Protein AF-A0A7M5X6S7-F1 (afdb_monomer_lite)

Radius of gyration: 19.37 Å; chains: 1; bounding box: 53×30×52 Å

Organism: NCBI:txid252671

InterPro domains:
  IPR002088 Protein prenyltransferase, alpha subunit [PF01239] (4-32)
  IPR002088 Protein prenyltransferase, alpha subunit [PF01239] (35-63)
  IPR002088 Protein prenyltransferase, alpha subunit [PF01239] (77-104)
  IPR002088 Protein prenyltransferase, alpha subunit [PS51147] (1-34)
  IPR002088 Protein prenyltransferase, alpha subunit [PS51147] (35-68)
  IPR002088 Protein prenyltransferase, alpha subunit [PS51147] (73-107)

Foldseek 3Di:
DVVLVVVLLVVCVVPVQPPVSLVSNLVCCVVVVVLPCQLVSLVVVCVVPVLSLSSLVSNQVSCCSPVHLDPVNVVVLLVVLVVSCVVPVQRVSSLVSNQVSQVVPDHLLVCVVVLVVLVVCVVVPPQHLSSLVVLLRNLVVCCVPVHDDPVSLVSSLVSLVCCCPPRPVVCNVVSVVSNVVSCVVRPDDDDD

Sequence (192 aa):
PSFELDFTREMLHIDAKNYHCWQHRQLVLNHFKLWEGEVELTTILLEKDLRNNSAWNQRYYAIVNTTGFVRETMECEVGYAIQMIKKAPNNESAWNYLKGILSAADGLHQYPALKDDFEKMLCDGMDSPYLLSFLVDYYEEDLENNGVNEISFKRAKELCAQLSSDVDVIRKEYWDYMSRSLNSRFPVTWSS

Structure (mmCIF, N/CA/C/O backbone):
data_AF-A0A7M5X6S7-F1
#
_entry.id   AF-A0A7M5X6S7-F1
#
loop_
_atom_site.group_PDB
_atom_site.id
_atom_site.type_symbol
_atom_site.label_atom_id
_atom_site.label_alt_id
_atom_site.label_comp_id
_atom_site.label_asym_id
_atom_site.label_entity_id
_atom_site.label_seq_id
_atom_site.pdbx_PDB_ins_code
_atom_site.Cartn_x
_atom_site.Cartn_y
_atom_site.Cartn_z
_atom_site.occupancy
_atom_site.B_iso_or_equiv
_atom_site.auth_seq_id
_atom_site.auth_comp_id
_atom_site.auth_asym_id
_atom_site.auth_atom_id
_atom_site.pdbx_PDB_model_num
ATOM 1 N N . PRO A 1 1 ? -19.677 5.906 26.182 1.00 67.88 1 PRO A N 1
ATOM 2 C CA . PRO A 1 1 ? -18.799 5.988 24.995 1.00 67.88 1 PRO A CA 1
ATOM 3 C C . PRO A 1 1 ? -18.393 4.624 24.411 1.00 67.88 1 PRO A C 1
ATOM 5 O O . PRO A 1 1 ? -18.379 4.512 23.197 1.00 67.88 1 PRO A O 1
ATOM 8 N N . SER A 1 2 ? -18.111 3.585 25.211 1.00 78.06 2 SER A N 1
ATOM 9 C CA . SER A 1 2 ? -17.757 2.247 24.689 1.00 78.06 2 SER A CA 1
ATOM 10 C C . SER A 1 2 ? -18.873 1.577 23.872 1.00 78.06 2 SER A C 1
ATOM 12 O O . SER A 1 2 ? -18.582 0.951 22.862 1.00 78.06 2 SER A O 1
ATOM 14 N N . PHE A 1 3 ? -20.143 1.794 24.233 1.00 91.25 3 PHE A N 1
ATOM 15 C CA . PHE A 1 3 ? -21.300 1.280 23.483 1.00 91.25 3 PHE A CA 1
ATOM 16 C C . PHE A 1 3 ? -21.360 1.772 22.022 1.00 91.25 3 PHE A C 1
ATOM 18 O O . PHE A 1 3 ? -21.916 1.088 21.170 1.00 91.25 3 PHE A O 1
ATOM 25 N N . GLU A 1 4 ? -20.765 2.930 21.708 1.00 92.81 4 GLU A N 1
ATOM 26 C CA . GLU A 1 4 ? -20.663 3.443 20.332 1.00 92.81 4 GLU A CA 1
ATOM 27 C C . GLU A 1 4 ? -19.767 2.544 19.464 1.00 92.81 4 GLU A C 1
ATOM 29 O O . GLU A 1 4 ? -19.997 2.385 18.263 1.00 92.81 4 GLU A O 1
ATOM 34 N N . LEU A 1 5 ? -18.744 1.921 20.063 1.00 93.06 5 LEU A N 1
ATOM 35 C CA . LEU A 1 5 ? -17.870 0.986 19.357 1.00 93.06 5 LEU A CA 1
ATOM 36 C C . LEU A 1 5 ? -18.571 -0.344 19.081 1.00 93.06 5 LEU A C 1
ATOM 38 O O . LEU A 1 5 ? -18.314 -0.940 18.036 1.00 93.06 5 LEU A O 1
ATOM 42 N N . ASP A 1 6 ? -19.455 -0.786 19.973 1.00 94.00 6 ASP A N 1
ATOM 43 C CA . ASP A 1 6 ? -20.284 -1.973 19.751 1.00 94.00 6 ASP A CA 1
ATOM 44 C C . ASP A 1 6 ? -21.346 -1.695 18.682 1.00 94.00 6 ASP A C 1
ATOM 46 O O . ASP A 1 6 ? -21.448 -2.444 17.712 1.00 94.00 6 ASP A O 1
ATOM 50 N N . PHE A 1 7 ? -22.038 -0.556 18.776 1.00 94.00 7 PHE A N 1
ATOM 51 C CA . PHE A 1 7 ? -23.004 -0.113 17.769 1.00 94.00 7 PHE A CA 1
ATOM 52 C C . PHE A 1 7 ? -22.376 -0.021 16.372 1.00 94.00 7 PHE A C 1
ATOM 54 O O . PHE A 1 7 ? -22.880 -0.602 15.413 1.00 94.00 7 PHE A O 1
ATOM 61 N N . THR A 1 8 ? -21.235 0.663 16.240 1.00 95.00 8 THR A N 1
ATOM 62 C CA . THR A 1 8 ? -20.549 0.758 14.941 1.00 95.00 8 THR A CA 1
ATOM 63 C C . THR A 1 8 ? -20.032 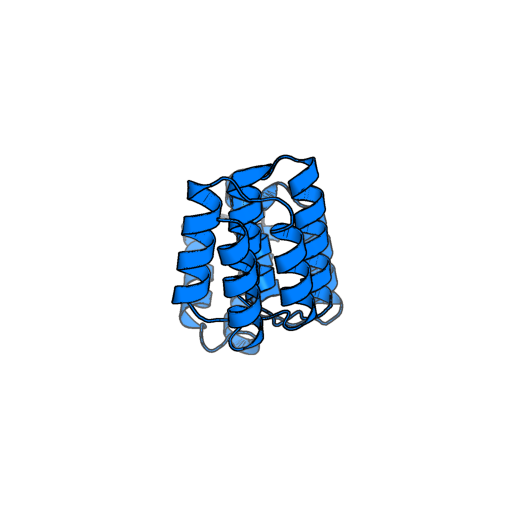-0.598 14.463 1.00 95.00 8 THR A C 1
ATOM 65 O O . THR A 1 8 ? -20.054 -0.852 13.263 1.00 95.00 8 THR A O 1
ATOM 68 N N . ARG A 1 9 ? -19.630 -1.512 15.359 1.00 93.06 9 ARG A N 1
ATOM 69 C CA . ARG A 1 9 ? -19.262 -2.888 14.980 1.00 93.06 9 ARG A CA 1
ATOM 70 C C . ARG A 1 9 ? -20.451 -3.641 14.378 1.00 93.06 9 ARG A C 1
ATOM 72 O O . ARG A 1 9 ? -20.289 -4.298 13.353 1.00 93.06 9 ARG A O 1
ATOM 79 N N . GLU A 1 10 ? -21.636 -3.526 14.973 1.00 93.44 10 GLU A N 1
ATOM 80 C CA . GLU A 1 10 ? -22.867 -4.125 14.438 1.00 93.44 10 GLU A CA 1
ATOM 81 C C . GLU A 1 10 ? -23.249 -3.524 13.081 1.00 93.44 10 GLU A C 1
ATOM 83 O O . GLU A 1 10 ? -23.570 -4.257 12.146 1.00 93.44 10 GLU A O 1
ATOM 88 N N . MET A 1 11 ? -23.145 -2.202 12.928 1.00 94.00 11 MET A N 1
ATOM 89 C CA . MET A 1 11 ? -23.427 -1.539 11.650 1.00 94.00 11 MET A CA 1
ATOM 90 C C . MET A 1 11 ? -22.445 -1.967 10.552 1.00 94.00 11 MET A C 1
ATOM 92 O O . MET A 1 11 ? -22.866 -2.257 9.433 1.00 94.00 11 MET A O 1
ATOM 96 N N . LEU A 1 12 ? -21.155 -2.101 10.874 1.00 93.50 12 LEU A N 1
ATOM 97 C CA . LEU A 1 12 ? -20.139 -2.609 9.946 1.00 93.50 12 LEU A CA 1
ATOM 98 C C . LEU A 1 12 ? -20.318 -4.096 9.615 1.00 93.50 12 LEU A C 1
ATOM 100 O O . LEU A 1 12 ? -19.854 -4.556 8.572 1.00 93.50 12 LEU A O 1
ATOM 104 N N . HIS A 1 13 ? -21.002 -4.864 10.465 1.00 90.62 13 HIS A N 1
ATOM 105 C CA . HIS A 1 13 ? -21.375 -6.232 10.124 1.00 90.62 13 HIS A CA 1
ATOM 106 C C . HIS A 1 13 ? -22.425 -6.274 8.999 1.00 90.62 13 HIS A C 1
ATOM 108 O O . HIS A 1 13 ? -22.394 -7.194 8.177 1.00 90.62 13 HIS A O 1
ATOM 114 N N . ILE A 1 14 ? -23.326 -5.284 8.960 1.00 91.44 14 ILE A N 1
ATOM 115 C CA . ILE A 1 14 ? -24.371 -5.133 7.936 1.00 91.44 14 ILE A CA 1
ATOM 116 C C . ILE A 1 14 ? -23.782 -4.533 6.652 1.00 91.44 14 ILE A C 1
ATOM 118 O O . ILE A 1 14 ? -23.966 -5.094 5.574 1.00 91.44 14 ILE A O 1
ATOM 122 N N . ASP A 1 15 ? -23.053 -3.422 6.769 1.00 92.94 15 ASP A N 1
ATOM 123 C CA . ASP A 1 15 ? -22.369 -2.746 5.664 1.00 92.94 15 ASP A CA 1
ATOM 124 C C . ASP A 1 15 ? -20.943 -2.362 6.076 1.00 92.94 15 ASP A C 1
ATOM 126 O O . ASP A 1 15 ? -20.680 -1.310 6.665 1.00 92.94 15 ASP A O 1
ATOM 130 N N . ALA A 1 16 ? -19.996 -3.226 5.716 1.00 92.25 16 ALA A N 1
ATOM 131 C CA . ALA A 1 16 ? -18.592 -3.094 6.093 1.00 92.25 16 ALA A CA 1
ATOM 132 C C . ALA A 1 16 ? -17.871 -1.905 5.430 1.00 92.25 16 ALA A C 1
ATOM 134 O O . ALA A 1 16 ? -16.722 -1.617 5.784 1.00 92.25 16 ALA A O 1
ATOM 135 N N . LYS A 1 17 ? -18.510 -1.227 4.466 1.00 91.94 17 LYS A N 1
ATOM 136 C CA . LYS A 1 17 ? -17.948 -0.090 3.718 1.00 91.94 17 LYS A CA 1
ATOM 137 C C . LYS A 1 17 ? -18.712 1.209 3.981 1.00 91.94 17 LYS A C 1
ATOM 139 O O . LYS A 1 17 ? -18.428 2.217 3.335 1.00 91.94 17 LYS A O 1
ATOM 144 N N . ASN A 1 18 ? -19.626 1.218 4.953 1.00 95.19 18 ASN A N 1
ATOM 145 C CA . ASN A 1 18 ? -20.411 2.396 5.293 1.00 95.19 18 ASN A CA 1
ATOM 146 C C . ASN A 1 18 ? -19.513 3.563 5.735 1.00 95.19 18 ASN A C 1
ATOM 148 O O . ASN A 1 18 ? -18.926 3.550 6.821 1.00 95.19 18 ASN A O 1
ATOM 152 N N . TYR A 1 19 ? -19.427 4.592 4.892 1.00 94.69 19 TYR A N 1
ATOM 153 C CA . TYR A 1 19 ? -18.527 5.724 5.107 1.00 94.69 19 TYR A CA 1
ATOM 154 C C . TYR A 1 19 ? -18.849 6.499 6.392 1.00 94.69 19 TYR A C 1
ATOM 156 O O . TYR A 1 19 ? -17.948 6.821 7.165 1.00 94.69 19 TYR A O 1
ATOM 164 N N . HIS A 1 20 ? -20.134 6.752 6.659 1.00 95.75 20 HIS A N 1
ATOM 165 C CA . HIS A 1 20 ? -20.569 7.481 7.852 1.00 95.75 20 HIS A CA 1
ATOM 166 C C . HIS A 1 20 ? -20.282 6.700 9.136 1.00 95.75 20 HIS A C 1
ATOM 168 O O . HIS A 1 20 ? -19.870 7.289 10.133 1.00 95.75 20 HIS A O 1
ATOM 174 N N . CYS A 1 21 ? -20.439 5.376 9.105 1.00 96.62 21 CYS A N 1
ATOM 175 C CA . CYS A 1 21 ? -20.116 4.515 10.236 1.00 96.62 21 CYS A CA 1
ATOM 176 C C . CYS A 1 21 ? -18.618 4.549 10.558 1.00 96.62 21 CYS A C 1
ATOM 178 O O . CYS A 1 21 ? -18.247 4.721 11.719 1.00 96.62 21 CYS A O 1
ATOM 180 N N . TRP A 1 22 ? -17.752 4.446 9.543 1.00 97.69 22 TRP A N 1
ATOM 181 C CA . TRP A 1 22 ? -16.303 4.561 9.730 1.00 97.69 22 TRP A CA 1
ATOM 182 C C . TRP A 1 22 ? -15.891 5.939 10.250 1.00 97.69 22 TRP A C 1
ATOM 184 O O . TRP A 1 22 ? -15.106 6.026 11.192 1.00 97.69 22 TRP A O 1
ATOM 194 N N . GLN A 1 23 ? -16.462 7.010 9.697 1.00 97.38 23 GLN A N 1
ATOM 195 C CA . GLN A 1 23 ? -16.198 8.376 10.149 1.00 97.38 23 GLN A CA 1
ATOM 196 C C . GLN A 1 23 ? -16.608 8.583 11.614 1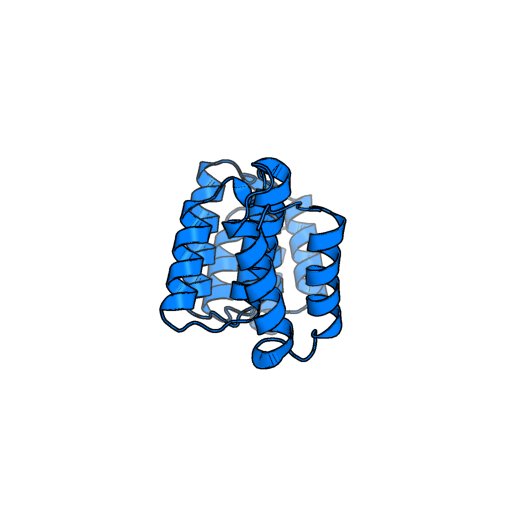.00 97.38 23 GLN A C 1
ATOM 198 O O . GLN A 1 23 ? -15.829 9.118 12.405 1.00 97.38 23 GLN A O 1
ATOM 203 N N . HIS A 1 24 ? -17.805 8.127 11.995 1.00 97.00 24 HIS A N 1
ATOM 204 C CA . HIS A 1 24 ? -18.282 8.194 13.379 1.00 97.00 24 HIS A CA 1
ATOM 205 C C . HIS A 1 24 ? -17.392 7.378 14.315 1.00 97.00 24 HIS A C 1
ATOM 207 O O . HIS A 1 24 ? -16.977 7.871 15.363 1.00 97.00 24 HIS A O 1
ATOM 213 N N . ARG A 1 25 ? -17.016 6.159 13.906 1.00 97.75 25 ARG A N 1
ATOM 214 C CA . ARG A 1 25 ? -16.104 5.308 14.677 1.00 97.75 25 ARG A CA 1
ATOM 215 C C . ARG A 1 25 ? -14.768 6.011 14.924 1.00 97.75 25 ARG A C 1
ATOM 217 O O . ARG A 1 25 ? -14.339 6.087 16.071 1.00 97.75 25 ARG A O 1
ATOM 224 N N . GLN A 1 26 ? -14.145 6.587 13.894 1.00 97.56 26 GLN A N 1
ATOM 225 C CA . GLN A 1 26 ? -12.901 7.352 14.044 1.00 97.56 26 GLN A CA 1
ATOM 226 C C . GLN A 1 26 ? -13.063 8.561 14.972 1.00 97.56 26 GLN A C 1
ATOM 228 O O . GLN A 1 26 ? -12.180 8.817 15.791 1.00 97.56 26 GLN A O 1
ATOM 233 N N . LEU A 1 27 ? -14.183 9.285 14.901 1.00 96.88 27 LEU A N 1
ATOM 234 C CA . LEU A 1 27 ? -14.462 10.404 15.806 1.00 96.88 27 LEU A CA 1
ATOM 235 C C . LEU A 1 27 ? -14.493 9.937 17.267 1.00 96.88 27 LEU A C 1
ATOM 237 O O . LEU A 1 27 ? -13.803 10.514 18.109 1.00 96.88 27 LEU A O 1
ATOM 241 N N . VAL A 1 28 ? -15.245 8.874 17.560 1.00 97.06 28 VAL A N 1
ATOM 242 C CA . VAL A 1 28 ? -15.364 8.302 18.911 1.00 97.06 28 VAL A CA 1
ATOM 243 C C . VAL A 1 28 ? -14.005 7.821 19.424 1.00 97.06 28 VAL A C 1
ATOM 245 O O . VAL A 1 28 ? -13.618 8.175 20.541 1.00 97.06 28 VAL A O 1
ATOM 248 N N . LEU A 1 29 ? -13.259 7.069 18.608 1.00 97.31 29 LEU A N 1
ATOM 249 C CA . LEU A 1 29 ? -11.925 6.567 18.953 1.00 97.31 29 LEU A CA 1
ATOM 250 C C . LEU A 1 29 ? -10.977 7.708 19.330 1.00 97.31 29 LEU A C 1
ATOM 252 O O . LEU A 1 29 ? -10.344 7.665 20.383 1.00 97.31 29 LEU A O 1
ATOM 256 N N . ASN A 1 30 ? -10.929 8.772 18.526 1.00 96.25 30 ASN A N 1
ATOM 257 C CA . ASN A 1 30 ? -10.049 9.907 18.792 1.00 96.25 30 ASN A CA 1
ATOM 258 C C . ASN A 1 30 ? -10.456 10.735 19.997 1.00 96.25 30 ASN A C 1
ATOM 260 O O . ASN A 1 30 ? -9.578 11.192 20.734 1.00 96.25 30 ASN A O 1
ATOM 264 N N . HIS A 1 31 ? -11.755 10.980 20.156 1.00 96.25 31 HIS A N 1
ATOM 265 C CA . HIS A 1 31 ? -12.265 11.841 21.213 1.00 96.25 31 HIS A CA 1
ATOM 266 C C . HIS A 1 31 ? -12.094 11.183 22.585 1.00 96.25 31 HIS A C 1
ATOM 268 O O . HIS A 1 31 ? -11.660 11.836 23.530 1.00 96.25 31 HIS A O 1
ATOM 274 N N . PHE A 1 32 ? -12.374 9.880 22.679 1.00 96.19 32 PHE A N 1
ATOM 275 C CA . PHE A 1 32 ? -12.343 9.137 23.941 1.00 96.19 32 PHE A CA 1
ATOM 276 C C . PHE A 1 32 ? -11.093 8.263 24.130 1.00 96.19 32 PHE A C 1
ATOM 278 O O . PHE A 1 32 ? -10.963 7.631 25.173 1.00 96.19 32 PHE A O 1
ATOM 285 N N . LYS A 1 33 ? -10.176 8.231 23.152 1.00 95.88 33 LYS A N 1
ATOM 286 C CA . LYS A 1 33 ? -8.928 7.438 23.166 1.00 95.88 33 LYS A CA 1
ATOM 287 C C . LYS A 1 33 ? -9.153 5.931 23.360 1.00 95.88 33 LYS A C 1
ATOM 289 O O . LYS A 1 33 ? -8.380 5.263 24.038 1.00 95.88 33 LYS A O 1
ATOM 294 N N . LEU A 1 34 ? -10.207 5.393 22.748 1.00 95.81 34 LEU A N 1
ATOM 295 C CA . LEU A 1 34 ? -10.647 4.000 22.909 1.00 95.81 34 LEU A CA 1
ATOM 296 C C . LEU A 1 34 ? -10.033 3.052 21.864 1.00 95.81 34 LEU A C 1
ATOM 298 O O . LEU A 1 34 ? -10.756 2.369 21.153 1.00 95.81 34 LEU A O 1
ATOM 302 N N . TRP A 1 35 ? -8.708 3.033 21.735 1.00 96.44 35 TRP A N 1
ATOM 303 C CA . TRP A 1 35 ? -8.025 2.314 20.646 1.00 96.44 35 TRP A CA 1
ATOM 304 C C . TRP A 1 35 ? -7.823 0.811 20.865 1.00 96.44 35 TRP A C 1
ATOM 306 O O . TRP A 1 35 ? -7.458 0.100 19.930 1.00 96.44 35 TRP A O 1
ATOM 316 N N . GLU A 1 36 ? -8.025 0.332 22.091 1.00 95.44 36 GLU A N 1
ATOM 317 C CA . GLU A 1 36 ? -7.862 -1.079 22.439 1.00 95.44 36 GLU A CA 1
ATOM 318 C C . GLU A 1 36 ? -8.771 -1.967 21.572 1.00 95.44 36 GLU A C 1
ATOM 320 O O . GLU A 1 36 ? -9.979 -1.737 21.480 1.00 95.44 36 GLU A O 1
ATOM 325 N N . GLY A 1 37 ? -8.194 -2.980 20.920 1.00 95.44 37 GLY A N 1
ATOM 326 C CA . GLY A 1 37 ? -8.938 -3.907 20.064 1.00 95.44 37 GLY A CA 1
ATOM 327 C C . GLY A 1 37 ? -9.195 -3.413 18.633 1.00 95.44 37 GLY A C 1
ATOM 328 O O . GLY A 1 37 ? -9.819 -4.133 17.848 1.00 95.44 37 GLY A O 1
ATOM 329 N N . GLU A 1 38 ? -8.789 -2.189 18.271 1.00 97.19 38 GLU A N 1
ATOM 330 C CA . GLU A 1 38 ? -9.137 -1.619 16.963 1.00 97.19 38 GLU A CA 1
ATOM 331 C C . GLU A 1 38 ? -8.366 -2.279 15.814 1.00 97.19 38 GLU A C 1
ATOM 333 O O . GLU A 1 38 ? -8.945 -2.564 14.764 1.00 97.19 38 GLU A O 1
ATOM 338 N N . VAL A 1 39 ? -7.079 -2.578 16.011 1.00 97.19 39 VAL A N 1
ATOM 339 C CA . VAL A 1 39 ? -6.267 -3.287 15.009 1.00 97.19 39 VAL A CA 1
ATOM 340 C C . VAL A 1 39 ? -6.785 -4.717 14.834 1.00 97.19 39 VAL A C 1
ATOM 342 O O . VAL A 1 39 ? -6.928 -5.185 13.704 1.00 97.19 39 VAL A O 1
ATOM 345 N N . GLU A 1 40 ? -7.164 -5.385 15.921 1.00 96.56 40 GLU A N 1
ATOM 346 C CA . GLU A 1 40 ? -7.759 -6.724 15.929 1.00 96.56 40 GLU A CA 1
ATOM 347 C C . GLU A 1 40 ? -9.089 -6.752 15.171 1.00 96.56 40 GLU A C 1
ATOM 349 O O . GLU A 1 40 ? -9.326 -7.659 14.370 1.00 96.56 40 GLU A O 1
ATOM 354 N N . LEU A 1 41 ? -9.935 -5.730 15.350 1.00 95.69 41 LEU A N 1
ATOM 355 C CA . LEU A 1 41 ? -11.156 -5.578 14.561 1.00 95.69 41 LEU A CA 1
ATOM 356 C C . LEU A 1 41 ? -10.840 -5.510 13.063 1.00 95.69 41 LEU A C 1
ATOM 358 O O . LEU A 1 41 ? -11.523 -6.161 12.270 1.00 95.69 41 LEU A O 1
ATOM 362 N N . THR A 1 42 ? -9.814 -4.751 12.662 1.00 97.50 42 THR A N 1
ATOM 363 C CA . THR A 1 42 ? -9.433 -4.684 11.241 1.00 97.50 42 THR A CA 1
ATOM 364 C C . THR A 1 42 ? -8.993 -6.042 10.712 1.00 97.50 42 THR A C 1
ATOM 366 O O . THR A 1 42 ? -9.393 -6.405 9.610 1.00 97.50 42 THR A O 1
ATOM 369 N N . THR A 1 43 ? -8.265 -6.833 11.506 1.00 96.75 43 THR A N 1
ATOM 370 C CA . THR A 1 43 ? -7.877 -8.200 11.139 1.00 96.75 43 THR A CA 1
ATOM 371 C C . THR A 1 43 ? -9.110 -9.065 10.872 1.00 96.75 43 THR A C 1
ATOM 373 O O . THR A 1 43 ? -9.193 -9.674 9.809 1.00 96.75 43 THR A O 1
ATOM 376 N N . ILE A 1 44 ? -10.112 -9.046 11.761 1.00 95.44 44 ILE A N 1
ATOM 377 C CA . ILE A 1 44 ? -11.369 -9.803 11.592 1.00 95.44 44 ILE A CA 1
ATOM 378 C C . ILE A 1 44 ? -12.106 -9.380 10.311 1.00 95.44 44 ILE A C 1
ATOM 380 O O . ILE A 1 44 ? -12.602 -10.214 9.550 1.00 95.44 44 ILE A O 1
ATOM 384 N N . LEU A 1 45 ? -12.191 -8.073 10.054 1.00 95.94 45 LEU A N 1
ATOM 385 C CA . LEU A 1 45 ? -12.870 -7.551 8.867 1.00 95.94 45 LEU A CA 1
ATOM 386 C C . LEU A 1 45 ? -12.130 -7.909 7.574 1.00 95.94 45 LEU A C 1
ATOM 388 O O . LEU A 1 45 ? -12.781 -8.219 6.576 1.00 95.94 45 LEU A O 1
ATOM 392 N N . LEU A 1 46 ? -10.797 -7.903 7.596 1.00 97.19 46 LEU A N 1
ATOM 393 C CA . LEU A 1 46 ? -9.961 -8.283 6.460 1.00 97.19 46 LEU A CA 1
ATOM 394 C C . LEU A 1 46 ? -9.971 -9.794 6.210 1.00 97.19 46 LEU A C 1
ATOM 396 O O . LEU A 1 46 ? -9.948 -10.214 5.058 1.00 97.19 46 LEU A O 1
ATOM 400 N N . GLU A 1 47 ? -10.068 -10.621 7.249 1.00 94.88 47 GLU A N 1
ATOM 401 C CA . GLU A 1 47 ? -10.284 -12.065 7.096 1.00 94.88 47 GLU A CA 1
ATOM 402 C C . GLU A 1 47 ? -11.620 -12.375 6.406 1.00 94.88 47 GLU A C 1
ATOM 404 O O . GLU A 1 47 ? -11.696 -13.311 5.610 1.00 94.88 47 GLU A O 1
ATOM 409 N N . LYS A 1 48 ? -12.658 -11.565 6.662 1.00 94.50 48 LYS A N 1
ATOM 410 C CA . LYS A 1 48 ? -13.966 -11.677 5.997 1.00 94.50 48 LYS A CA 1
ATOM 411 C C . LYS A 1 48 ? -13.947 -11.138 4.560 1.00 94.50 48 LYS A C 1
ATOM 413 O O . LYS A 1 48 ? -14.537 -11.756 3.677 1.00 94.50 48 LYS A O 1
ATOM 418 N N . ASP A 1 49 ? -13.300 -9.998 4.322 1.00 96.06 49 ASP A N 1
ATOM 419 C CA . ASP A 1 49 ? -13.111 -9.403 2.992 1.00 96.06 49 ASP A CA 1
ATOM 420 C C . ASP A 1 49 ? -11.731 -8.739 2.878 1.00 96.06 49 ASP A C 1
ATOM 422 O O . ASP A 1 49 ? -11.532 -7.587 3.274 1.00 96.06 49 ASP A O 1
ATOM 426 N N . LEU A 1 50 ? -10.790 -9.447 2.242 1.00 95.94 50 LEU A N 1
ATOM 427 C CA . LEU A 1 50 ? -9.425 -8.966 1.991 1.00 95.94 50 LEU A CA 1
ATOM 428 C C . LEU A 1 50 ? -9.401 -7.644 1.204 1.00 95.94 50 LEU A C 1
ATOM 430 O O . LEU A 1 50 ? -8.440 -6.879 1.312 1.00 95.94 50 LEU A O 1
ATOM 434 N N . ARG A 1 51 ? -10.438 -7.378 0.397 1.00 96.44 51 ARG A N 1
ATOM 435 C CA . ARG A 1 51 ? -10.570 -6.197 -0.472 1.00 96.44 51 ARG A CA 1
ATOM 436 C C . ARG A 1 51 ? -11.329 -5.054 0.205 1.00 96.44 51 ARG A C 1
ATOM 438 O O . ARG A 1 51 ? -11.699 -4.077 -0.452 1.00 96.44 51 ARG A O 1
ATOM 445 N N . ASN A 1 52 ? -11.598 -5.149 1.508 1.00 97.12 52 ASN A N 1
ATOM 446 C CA . ASN A 1 52 ? -12.220 -4.062 2.246 1.00 97.12 52 ASN A CA 1
ATOM 447 C C . ASN A 1 52 ? -11.219 -2.918 2.473 1.00 97.12 52 ASN A C 1
ATOM 449 O O . ASN A 1 52 ? -10.521 -2.861 3.485 1.00 97.12 52 ASN A O 1
ATOM 453 N N . ASN A 1 53 ? -11.184 -1.973 1.531 1.00 97.62 53 ASN A N 1
ATOM 454 C CA . ASN A 1 53 ? -10.313 -0.802 1.608 1.00 97.62 53 ASN A CA 1
ATOM 455 C C . ASN A 1 53 ? -10.557 0.052 2.863 1.00 97.62 53 ASN A C 1
ATOM 457 O O . ASN A 1 53 ? -9.621 0.643 3.393 1.00 97.62 53 ASN A O 1
ATOM 461 N N . SER A 1 54 ? -11.793 0.104 3.370 1.00 97.62 54 SER A N 1
ATOM 462 C CA . SER A 1 54 ? -12.105 0.838 4.598 1.00 97.62 54 SER A CA 1
ATOM 463 C C . SER A 1 54 ? -11.450 0.199 5.822 1.00 97.62 54 SER A C 1
ATOM 465 O O . SER A 1 54 ? -10.957 0.922 6.683 1.00 97.62 54 SER A O 1
ATOM 467 N N . ALA A 1 55 ? -11.372 -1.135 5.873 1.00 98.00 55 ALA A N 1
ATOM 468 C CA . ALA A 1 55 ? -10.666 -1.846 6.937 1.00 98.00 55 ALA A CA 1
ATOM 469 C C . ALA A 1 55 ? -9.143 -1.639 6.855 1.00 98.00 55 ALA A C 1
ATOM 471 O O . ALA A 1 55 ? -8.519 -1.381 7.881 1.00 98.00 55 ALA A O 1
ATOM 472 N N . TRP A 1 56 ? -8.552 -1.657 5.652 1.00 98.44 56 TRP A N 1
ATOM 473 C CA . TRP A 1 56 ? -7.136 -1.301 5.453 1.00 98.44 56 TRP A CA 1
ATOM 474 C C . TRP A 1 56 ? -6.834 0.139 5.884 1.00 98.44 56 TRP A C 1
ATOM 476 O O . TRP A 1 56 ? -5.874 0.385 6.613 1.00 98.44 56 TRP A O 1
ATOM 486 N N . ASN A 1 57 ? -7.690 1.089 5.497 1.00 98.00 57 ASN A N 1
ATOM 487 C CA . ASN A 1 57 ? -7.579 2.480 5.929 1.00 98.00 57 ASN A CA 1
ATOM 488 C C . ASN A 1 57 ? -7.694 2.609 7.453 1.00 98.00 57 ASN A C 1
ATOM 490 O O . ASN A 1 57 ? -6.911 3.323 8.074 1.00 98.00 57 ASN A O 1
ATOM 494 N N . GLN A 1 58 ? -8.643 1.900 8.070 1.00 98.12 58 GLN A N 1
ATOM 495 C CA . GLN A 1 58 ? -8.790 1.900 9.521 1.00 98.12 58 GLN A CA 1
ATOM 496 C C . GLN A 1 58 ? -7.566 1.304 10.217 1.00 98.12 58 GLN A C 1
ATOM 498 O O . GLN A 1 58 ? -7.158 1.820 11.254 1.00 98.12 58 GLN A O 1
ATOM 503 N N . ARG A 1 59 ? -6.954 0.260 9.645 1.00 98.31 59 ARG A N 1
ATOM 504 C CA . ARG A 1 59 ? -5.752 -0.370 10.199 1.00 98.31 59 ARG A CA 1
ATOM 505 C C . ARG A 1 59 ? -4.604 0.630 10.259 1.00 98.31 59 ARG A C 1
ATOM 507 O O . ARG A 1 59 ? -4.036 0.834 11.328 1.00 98.31 59 ARG A O 1
ATOM 514 N N . TYR A 1 60 ? -4.353 1.324 9.146 1.00 97.56 60 TYR A N 1
ATOM 515 C CA . TYR A 1 60 ? -3.376 2.415 9.085 1.00 97.56 60 TYR A CA 1
ATOM 516 C C . TYR A 1 60 ? -3.690 3.482 10.138 1.00 97.56 60 TYR A C 1
ATOM 518 O O . TYR A 1 60 ? -2.831 3.881 10.921 1.00 97.56 60 TYR A O 1
ATOM 526 N N . TYR A 1 61 ? -4.953 3.910 10.194 1.00 97.19 61 TYR A N 1
ATOM 527 C CA . TYR A 1 61 ? -5.403 4.960 11.096 1.00 97.19 61 TYR A CA 1
ATOM 528 C C . TYR A 1 61 ? -5.210 4.611 12.575 1.00 97.19 61 TYR A C 1
ATOM 530 O O . TYR A 1 61 ? -4.725 5.442 13.344 1.00 97.19 61 TYR A O 1
ATOM 538 N N . ALA A 1 62 ? -5.566 3.391 12.977 1.00 97.38 62 ALA A N 1
ATOM 539 C CA . ALA A 1 62 ? -5.405 2.914 14.343 1.00 97.38 62 ALA A CA 1
ATOM 540 C C . ALA A 1 62 ? -3.926 2.871 14.742 1.00 97.38 62 ALA A C 1
ATOM 542 O O . ALA A 1 62 ? -3.572 3.363 15.812 1.00 97.38 62 ALA A O 1
ATOM 543 N N . ILE A 1 63 ? -3.054 2.357 13.869 1.00 96.69 63 ILE A N 1
ATOM 544 C CA . ILE A 1 63 ? -1.616 2.243 14.144 1.00 96.69 63 ILE A CA 1
ATOM 545 C C . ILE A 1 63 ? -0.973 3.624 14.270 1.00 96.69 63 ILE A C 1
ATOM 547 O O . ILE A 1 63 ? -0.302 3.890 15.265 1.00 96.69 63 ILE A O 1
ATOM 551 N N . VAL A 1 64 ? -1.245 4.546 13.339 1.00 95.31 64 VAL A N 1
ATOM 552 C CA . VAL A 1 64 ? -0.719 5.925 13.401 1.00 95.31 64 VAL A CA 1
ATOM 553 C C . VAL A 1 64 ? -1.113 6.635 14.698 1.00 95.31 64 VAL A C 1
ATOM 555 O O . VAL A 1 64 ? -0.311 7.379 15.253 1.00 95.31 64 VAL A O 1
ATOM 558 N N . ASN A 1 65 ? -2.327 6.399 15.203 1.00 95.75 65 ASN A N 1
ATOM 559 C CA . ASN A 1 65 ? -2.823 7.038 16.426 1.00 95.75 65 ASN A CA 1
ATOM 560 C C . ASN A 1 65 ? -2.497 6.271 17.721 1.00 95.75 65 ASN A C 1
ATOM 562 O O . ASN A 1 65 ? -2.916 6.703 18.798 1.00 95.75 65 ASN A O 1
ATOM 566 N N . THR A 1 66 ? -1.771 5.152 17.639 1.00 95.06 66 THR A N 1
ATOM 567 C CA . THR A 1 66 ? -1.367 4.343 18.799 1.00 95.06 66 THR A CA 1
ATOM 568 C C . THR A 1 66 ? 0.148 4.192 18.873 1.00 95.06 66 THR A C 1
ATOM 570 O O . THR A 1 66 ? 0.815 5.038 19.462 1.00 95.06 66 THR A O 1
ATOM 573 N N . THR A 1 67 ? 0.703 3.126 18.300 1.00 93.62 67 THR A N 1
ATOM 574 C CA . THR A 1 67 ? 2.137 2.812 18.350 1.00 93.62 67 THR A CA 1
ATOM 575 C C . THR A 1 67 ? 2.950 3.635 17.358 1.00 93.62 67 THR A C 1
ATOM 577 O O . THR A 1 67 ? 4.155 3.803 17.535 1.00 93.62 67 THR A O 1
ATOM 580 N N . GLY A 1 68 ? 2.305 4.122 16.298 1.00 92.31 68 GLY A N 1
ATOM 581 C CA . GLY A 1 68 ? 2.982 4.581 15.097 1.00 92.31 68 GLY A CA 1
ATOM 582 C C . GLY A 1 68 ? 3.715 3.442 14.385 1.00 92.31 68 GLY A C 1
ATOM 583 O O . GLY A 1 68 ? 3.656 2.272 14.770 1.00 92.31 68 GLY A O 1
ATOM 584 N N . PHE A 1 69 ? 4.440 3.809 13.336 1.00 91.50 69 PHE A N 1
ATOM 585 C CA . PHE A 1 69 ? 5.225 2.895 12.512 1.00 91.50 69 PHE A CA 1
ATOM 586 C C . PHE A 1 69 ? 6.685 2.815 12.976 1.00 91.50 69 PHE A C 1
ATOM 588 O O . PHE A 1 69 ? 7.617 3.007 12.202 1.00 91.50 69 PHE A O 1
ATOM 595 N N . VAL A 1 70 ? 6.890 2.534 14.266 1.00 90.81 70 VAL A N 1
ATOM 596 C CA . VAL A 1 70 ? 8.224 2.183 14.784 1.00 90.81 70 VAL A CA 1
ATOM 597 C C . VAL A 1 70 ? 8.684 0.850 14.194 1.00 90.81 70 VAL A C 1
ATOM 599 O O . VAL A 1 70 ? 7.850 0.049 13.773 1.00 90.81 70 VAL A O 1
ATOM 602 N N . ARG A 1 71 ? 9.996 0.585 14.190 1.00 88.38 71 ARG A N 1
ATOM 603 C CA . ARG A 1 71 ? 10.604 -0.588 13.536 1.00 88.38 71 ARG A CA 1
ATOM 604 C C . ARG A 1 71 ? 9.876 -1.901 13.833 1.00 88.38 71 ARG A C 1
ATOM 606 O O . ARG A 1 71 ? 9.525 -2.617 12.905 1.00 88.38 71 ARG A O 1
ATOM 613 N N . GLU A 1 72 ? 9.590 -2.190 15.100 1.00 91.00 72 GLU A N 1
ATOM 614 C CA . GLU A 1 72 ? 8.935 -3.441 15.497 1.00 91.00 72 GLU A CA 1
ATOM 615 C C . GLU A 1 72 ? 7.506 -3.547 14.928 1.00 91.00 72 GLU A C 1
ATOM 617 O O . GLU A 1 72 ? 7.089 -4.614 14.481 1.00 91.00 72 GLU A O 1
ATOM 622 N N . THR A 1 73 ? 6.760 -2.436 14.892 1.00 92.88 73 THR A N 1
ATOM 623 C CA . THR A 1 73 ? 5.412 -2.401 14.294 1.00 92.88 73 THR A CA 1
ATOM 624 C C . THR A 1 73 ? 5.489 -2.481 12.771 1.00 92.88 73 THR A C 1
ATOM 626 O O . THR A 1 73 ? 4.721 -3.213 12.155 1.00 92.88 73 THR A O 1
ATOM 629 N N . MET A 1 74 ? 6.447 -1.782 12.160 1.00 92.06 74 MET A N 1
ATOM 630 C CA . MET A 1 74 ? 6.694 -1.799 10.719 1.00 92.06 74 MET A CA 1
ATOM 631 C C . MET A 1 74 ? 6.986 -3.213 10.215 1.00 92.06 74 MET A C 1
ATOM 633 O O . MET A 1 74 ? 6.345 -3.665 9.272 1.00 92.06 74 MET A O 1
ATOM 637 N N . GLU A 1 75 ? 7.900 -3.940 10.861 1.00 91.19 75 GLU A N 1
ATOM 638 C CA . GLU A 1 75 ? 8.240 -5.319 10.486 1.00 91.19 75 GLU A CA 1
ATOM 639 C C . GLU A 1 75 ? 7.013 -6.244 10.544 1.00 91.19 75 GLU A C 1
ATOM 641 O O . GLU A 1 75 ? 6.773 -7.019 9.613 1.00 91.19 75 GLU A O 1
ATOM 646 N N . CYS A 1 76 ? 6.191 -6.117 11.593 1.00 94.50 76 CYS A N 1
ATOM 647 C CA . CYS A 1 76 ? 4.943 -6.872 11.719 1.00 94.50 76 CYS A CA 1
ATOM 648 C C . CYS A 1 76 ? 3.951 -6.539 10.593 1.00 94.50 76 CYS A C 1
ATOM 650 O O . CYS A 1 76 ? 3.372 -7.442 9.986 1.00 94.50 76 CYS A O 1
ATOM 652 N N . GLU A 1 77 ? 3.765 -5.253 10.292 1.00 96.50 77 GLU A N 1
ATOM 653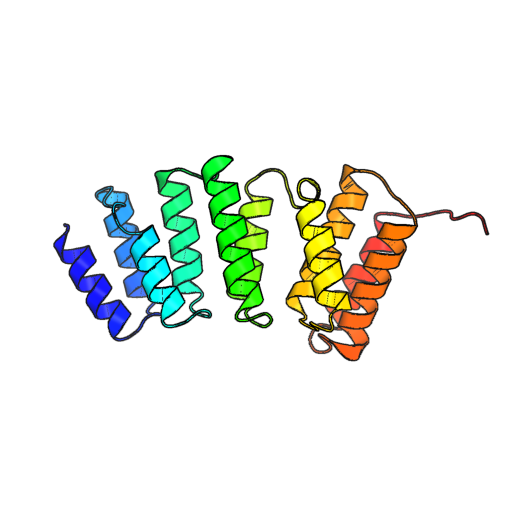 C CA . GLU A 1 77 ? 2.788 -4.783 9.308 1.00 96.50 77 GLU A CA 1
ATOM 654 C C . GLU A 1 77 ? 3.202 -5.063 7.864 1.00 96.50 77 GLU A C 1
ATOM 656 O O . GLU A 1 77 ? 2.360 -5.456 7.054 1.00 96.50 77 GLU A O 1
ATOM 661 N N . VAL A 1 78 ? 4.493 -4.950 7.546 1.00 95.25 78 VAL A N 1
ATOM 662 C CA . VAL A 1 78 ? 5.048 -5.377 6.254 1.00 95.25 78 VAL A CA 1
ATOM 663 C C . VAL A 1 78 ? 4.834 -6.878 6.073 1.00 95.25 78 VAL A C 1
ATOM 665 O O . VAL A 1 78 ? 4.306 -7.305 5.044 1.00 95.25 78 VAL A O 1
ATOM 668 N N . GLY A 1 79 ? 5.155 -7.688 7.089 1.00 95.50 79 GLY A N 1
ATOM 669 C CA . GLY A 1 79 ? 4.918 -9.132 7.058 1.00 95.50 79 GLY A CA 1
ATOM 670 C C . GLY A 1 79 ? 3.442 -9.488 6.849 1.00 95.50 79 GLY A C 1
ATOM 671 O O . GLY A 1 79 ? 3.117 -10.334 6.010 1.00 95.50 79 GLY A O 1
ATOM 672 N N . TYR A 1 80 ? 2.538 -8.803 7.555 1.00 97.12 80 TYR A N 1
ATOM 673 C CA . TYR A 1 80 ? 1.093 -8.974 7.397 1.00 97.12 80 TYR A CA 1
ATOM 674 C C . TYR A 1 80 ? 0.622 -8.599 5.986 1.00 97.12 80 TYR A C 1
ATOM 676 O O . TYR A 1 80 ? -0.067 -9.386 5.334 1.00 97.12 80 TYR A O 1
ATOM 684 N N . ALA A 1 81 ? 1.031 -7.439 5.467 1.00 97.31 81 ALA A N 1
ATOM 685 C CA . ALA A 1 81 ? 0.660 -6.992 4.127 1.00 97.31 81 ALA A CA 1
ATOM 686 C C . ALA A 1 81 ? 1.131 -7.979 3.046 1.00 97.31 81 ALA A C 1
ATOM 688 O O . ALA A 1 81 ? 0.335 -8.374 2.192 1.00 97.31 81 ALA A O 1
ATOM 689 N N . ILE A 1 82 ? 2.373 -8.472 3.130 1.00 95.56 82 ILE A N 1
ATOM 690 C CA . ILE A 1 82 ? 2.911 -9.491 2.213 1.00 95.56 82 ILE A CA 1
ATOM 691 C C . ILE A 1 82 ? 2.102 -10.788 2.293 1.00 95.56 82 ILE A C 1
ATOM 693 O O . ILE A 1 82 ? 1.792 -11.390 1.262 1.00 95.56 82 ILE A O 1
ATOM 697 N N . GLN A 1 83 ? 1.723 -11.232 3.496 1.00 96.12 83 GLN A N 1
ATOM 698 C CA . GLN A 1 83 ? 0.883 -12.420 3.660 1.00 96.12 83 GLN A CA 1
ATOM 699 C C . GLN A 1 83 ? -0.463 -12.255 2.940 1.00 96.12 83 GLN A C 1
ATOM 701 O O . GLN A 1 83 ? -0.940 -13.187 2.288 1.00 96.12 83 GLN A O 1
ATOM 706 N N . MET A 1 84 ? -1.072 -11.074 3.034 1.00 97.00 84 MET A N 1
ATOM 707 C CA . MET A 1 84 ? -2.357 -10.771 2.399 1.00 97.00 84 MET A CA 1
ATOM 708 C C . MET A 1 84 ? -2.229 -10.629 0.878 1.00 97.00 84 MET A C 1
ATOM 710 O O . MET A 1 84 ? -3.080 -11.139 0.149 1.00 97.00 84 MET A O 1
ATOM 714 N N . ILE A 1 85 ? -1.135 -10.036 0.395 1.00 96.56 85 ILE A N 1
ATOM 715 C CA . ILE A 1 85 ? -0.782 -9.974 -1.030 1.00 96.56 85 ILE A CA 1
ATOM 716 C C . ILE A 1 85 ? -0.628 -11.385 -1.604 1.00 96.56 85 ILE A C 1
ATOM 718 O O . ILE A 1 85 ? -1.233 -11.694 -2.625 1.00 96.56 85 ILE A O 1
ATOM 722 N N . LYS A 1 86 ? 0.098 -12.284 -0.929 1.00 94.06 86 LYS A N 1
ATOM 723 C CA . LYS A 1 86 ? 0.265 -13.677 -1.383 1.00 94.06 86 LYS A CA 1
ATOM 724 C C . LYS A 1 86 ? -1.066 -14.435 -1.467 1.00 94.06 86 LYS A C 1
ATOM 726 O O . LYS A 1 86 ? -1.2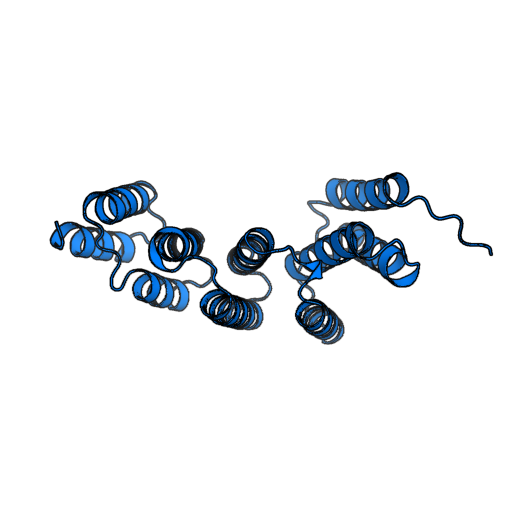24 -15.284 -2.337 1.00 94.06 86 LYS A O 1
ATOM 731 N N . LYS A 1 87 ? -2.036 -14.119 -0.598 1.00 94.75 87 LYS A N 1
ATOM 732 C CA . LYS A 1 87 ? -3.397 -14.690 -0.652 1.00 94.75 87 LYS A CA 1
ATOM 733 C C . LYS A 1 87 ? -4.236 -14.121 -1.800 1.00 94.75 87 LYS A C 1
ATOM 735 O O . LYS A 1 87 ? -5.044 -14.846 -2.375 1.00 94.75 87 LYS A O 1
ATOM 740 N N . ALA A 1 88 ? -4.086 -12.836 -2.113 1.00 95.31 88 ALA A N 1
ATOM 741 C CA . ALA A 1 88 ? -4.837 -12.163 -3.170 1.00 95.31 88 ALA A CA 1
ATOM 742 C C . ALA A 1 88 ? -3.954 -11.148 -3.926 1.00 95.31 88 ALA A C 1
ATOM 744 O O . ALA A 1 88 ? -4.075 -9.946 -3.689 1.00 95.31 88 ALA A O 1
ATOM 745 N N . PRO A 1 89 ? -3.119 -11.597 -4.882 1.00 94.25 89 PRO A N 1
ATOM 746 C CA . PRO A 1 89 ? -2.156 -10.729 -5.574 1.00 94.25 89 PRO A CA 1
ATOM 747 C C . PRO A 1 89 ? -2.773 -9.568 -6.353 1.00 94.25 89 PRO A C 1
ATOM 749 O O . PRO A 1 89 ? -2.152 -8.522 -6.522 1.00 94.25 89 PRO A O 1
ATOM 752 N N . ASN A 1 90 ? -4.018 -9.738 -6.799 1.00 94.56 90 ASN A N 1
ATOM 753 C CA . ASN A 1 90 ? -4.796 -8.734 -7.525 1.00 94.56 90 ASN A CA 1
ATOM 754 C C . ASN A 1 90 ? -5.701 -7.909 -6.587 1.00 94.56 90 ASN A C 1
ATOM 756 O O . ASN A 1 90 ? -6.806 -7.518 -6.962 1.00 94.56 90 ASN A O 1
ATOM 760 N N . ASN A 1 91 ? -5.292 -7.718 -5.331 1.00 95.81 91 ASN A N 1
ATOM 761 C CA . ASN A 1 91 ? -5.971 -6.861 -4.361 1.00 95.81 91 ASN A CA 1
ATOM 762 C C . ASN A 1 91 ? -5.200 -5.551 -4.164 1.00 95.81 91 ASN A C 1
ATOM 764 O O . ASN A 1 91 ? -4.268 -5.493 -3.364 1.00 95.81 91 ASN A O 1
ATOM 768 N N . GLU A 1 92 ? -5.639 -4.497 -4.848 1.00 96.56 92 GLU A N 1
ATOM 769 C CA . GLU A 1 92 ? -5.036 -3.160 -4.788 1.00 96.56 92 GLU A CA 1
ATOM 770 C C . GLU A 1 92 ? -4.893 -2.615 -3.360 1.00 96.56 92 GLU A C 1
ATOM 772 O O . GLU A 1 92 ? -3.888 -1.987 -3.043 1.00 96.56 92 GLU A O 1
ATOM 777 N N . SER A 1 93 ? -5.854 -2.880 -2.467 1.00 97.94 93 SER A N 1
ATOM 778 C CA . SER A 1 93 ? -5.832 -2.315 -1.112 1.00 97.94 93 SER A CA 1
ATOM 779 C C . SER A 1 93 ? -4.627 -2.772 -0.288 1.00 97.94 93 SER A C 1
ATOM 781 O O . SER A 1 93 ? -4.062 -1.965 0.445 1.00 97.94 93 SER A O 1
ATOM 783 N N . ALA A 1 94 ? -4.204 -4.032 -0.425 1.00 97.94 94 ALA A N 1
ATOM 784 C CA . ALA A 1 94 ? -3.039 -4.542 0.299 1.00 97.94 94 ALA A CA 1
ATOM 785 C C . ALA A 1 94 ? -1.729 -3.938 -0.238 1.00 97.94 94 ALA A C 1
ATOM 787 O O . ALA A 1 94 ? -0.847 -3.587 0.545 1.00 97.94 94 ALA A O 1
ATOM 788 N N . TRP A 1 95 ? -1.631 -3.751 -1.558 1.00 97.81 95 TRP A N 1
ATOM 789 C CA . TRP A 1 95 ? -0.497 -3.080 -2.201 1.00 97.81 95 TRP A CA 1
ATOM 790 C C . TRP A 1 95 ? -0.406 -1.604 -1.815 1.00 97.81 95 TRP A C 1
ATOM 792 O O . TRP A 1 95 ? 0.662 -1.133 -1.430 1.00 97.81 95 TRP A O 1
ATOM 802 N 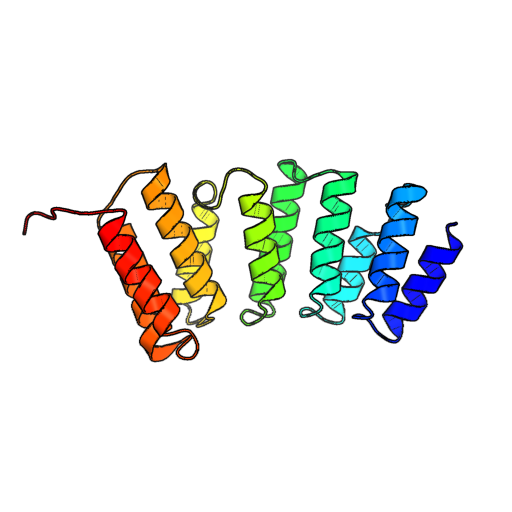N . ASN A 1 96 ? -1.533 -0.891 -1.843 1.00 97.31 96 ASN A N 1
ATOM 803 C CA . ASN A 1 96 ? -1.600 0.512 -1.438 1.00 97.31 96 ASN A CA 1
ATOM 804 C C . ASN A 1 96 ? -1.260 0.690 0.043 1.00 97.31 96 ASN A C 1
ATOM 806 O O . ASN A 1 96 ? -0.569 1.644 0.395 1.00 97.31 96 ASN A O 1
ATOM 810 N N . TYR A 1 97 ? -1.709 -0.229 0.904 1.00 97.94 97 TYR A N 1
ATOM 811 C CA . TYR A 1 97 ? -1.334 -0.229 2.315 1.00 97.94 97 TYR A CA 1
ATOM 812 C C . TYR A 1 97 ? 0.173 -0.420 2.490 1.00 97.94 97 TYR A C 1
ATOM 814 O O . TYR A 1 97 ? 0.804 0.389 3.164 1.00 97.94 97 TYR A O 1
ATOM 822 N N . LEU A 1 98 ? 0.757 -1.433 1.836 1.00 97.25 98 LEU A N 1
ATOM 823 C CA . LEU A 1 98 ? 2.197 -1.692 1.888 1.00 97.25 98 LEU A CA 1
ATOM 824 C C . LEU A 1 98 ? 3.004 -0.475 1.420 1.00 97.25 98 LEU A C 1
ATOM 826 O O . LEU A 1 98 ? 3.901 -0.030 2.128 1.00 97.25 98 LEU A O 1
ATOM 830 N N . LYS A 1 99 ? 2.657 0.108 0.267 1.00 94.56 99 LYS A N 1
ATOM 831 C CA . LYS A 1 99 ? 3.322 1.318 -0.235 1.00 94.56 99 LYS A CA 1
ATOM 832 C C . LYS A 1 99 ? 3.189 2.472 0.763 1.00 94.56 99 LYS A C 1
ATOM 834 O O . LYS A 1 99 ? 4.180 3.107 1.096 1.00 94.56 99 LYS A O 1
ATOM 839 N N . GLY A 1 100 ? 1.987 2.692 1.300 1.00 93.88 100 GLY A N 1
ATOM 840 C CA . GLY A 1 100 ? 1.714 3.761 2.260 1.00 93.88 100 GLY A CA 1
ATOM 841 C C . GLY A 1 100 ? 2.538 3.665 3.545 1.00 93.88 100 GLY A C 1
ATOM 842 O O . GLY A 1 100 ? 3.081 4.676 3.986 1.00 93.88 100 GLY A O 1
ATOM 843 N N . ILE A 1 101 ? 2.673 2.470 4.132 1.00 94.69 101 ILE A N 1
ATOM 844 C CA . ILE A 1 101 ? 3.470 2.299 5.359 1.00 94.69 101 ILE A CA 1
ATOM 845 C C . ILE A 1 101 ? 4.972 2.442 5.089 1.00 94.69 101 ILE A C 1
ATOM 847 O O . ILE A 1 101 ? 5.666 3.070 5.882 1.00 94.69 101 ILE A O 1
ATOM 851 N N . LEU A 1 102 ? 5.470 1.946 3.951 1.00 92.38 102 LEU A N 1
ATOM 852 C CA . LEU A 1 102 ? 6.885 2.072 3.582 1.00 92.38 102 LEU A CA 1
ATOM 853 C C . LEU A 1 102 ? 7.263 3.529 3.284 1.00 92.38 102 LEU A C 1
ATOM 855 O O . LEU A 1 102 ? 8.319 3.990 3.714 1.00 92.38 102 LEU A O 1
ATOM 859 N N . SER A 1 103 ? 6.381 4.284 2.620 1.00 84.50 103 SER A N 1
ATOM 860 C CA . SER A 1 103 ? 6.572 5.722 2.389 1.00 84.50 103 SER A CA 1
ATOM 861 C C . SER A 1 103 ? 6.478 6.560 3.668 1.00 84.50 103 SER A C 1
ATOM 863 O O . SER A 1 103 ? 7.053 7.642 3.719 1.00 84.50 103 SER A O 1
ATOM 865 N N . ALA A 1 104 ? 5.751 6.099 4.693 1.00 81.62 104 ALA A N 1
ATOM 866 C CA . ALA A 1 104 ? 5.685 6.768 5.996 1.00 81.62 104 ALA A CA 1
ATOM 867 C C . ALA A 1 104 ? 6.928 6.520 6.872 1.00 81.62 104 ALA A C 1
ATOM 869 O O . ALA A 1 104 ? 7.119 7.226 7.863 1.00 81.62 104 ALA A O 1
ATOM 870 N N . ALA A 1 105 ? 7.734 5.513 6.528 1.00 79.31 105 ALA A N 1
ATOM 871 C CA . ALA A 1 105 ? 9.038 5.256 7.122 1.00 79.31 105 ALA A CA 1
ATOM 872 C C . ALA A 1 105 ? 10.118 6.056 6.369 1.00 79.31 105 ALA A C 1
ATOM 874 O O . ALA A 1 105 ? 10.038 7.279 6.295 1.00 79.31 105 ALA A O 1
ATOM 875 N N . ASP A 1 106 ? 11.095 5.362 5.786 1.00 82.25 106 ASP A N 1
ATOM 876 C CA . ASP A 1 106 ? 12.247 5.956 5.101 1.00 82.25 106 ASP A CA 1
ATOM 877 C C . ASP A 1 106 ? 12.243 5.695 3.576 1.00 82.25 106 ASP A C 1
ATOM 879 O O . ASP A 1 106 ? 13.228 5.979 2.898 1.00 82.25 106 ASP A O 1
ATOM 883 N N . GLY A 1 107 ? 11.143 5.171 3.015 1.00 85.88 107 GLY A N 1
ATOM 884 C CA . GLY A 1 107 ? 10.994 4.882 1.580 1.00 85.88 107 GLY A CA 1
ATOM 885 C C . GLY A 1 107 ? 11.259 3.421 1.193 1.00 85.88 107 GLY A C 1
ATOM 886 O O . GLY A 1 107 ? 11.782 2.622 1.972 1.00 85.88 107 GLY A O 1
ATOM 887 N N . LEU A 1 108 ? 10.878 3.047 -0.031 1.00 88.69 108 LEU A N 1
ATOM 888 C CA . LEU A 1 108 ? 10.936 1.671 -0.542 1.00 88.69 108 LEU A CA 1
ATOM 889 C C . LEU A 1 108 ? 12.378 1.183 -0.717 1.00 88.69 108 LEU A C 1
ATOM 891 O O . LEU A 1 108 ? 12.660 0.017 -0.442 1.00 88.69 108 LEU A O 1
ATOM 895 N N . HIS A 1 109 ? 13.293 2.068 -1.120 1.00 85.25 109 HIS A N 1
ATOM 896 C CA . HIS A 1 109 ? 14.708 1.755 -1.370 1.00 85.25 109 HIS A CA 1
ATOM 897 C C . HIS A 1 109 ? 15.456 1.180 -0.147 1.00 85.25 109 HIS A C 1
ATOM 899 O O . HIS A 1 109 ? 16.506 0.558 -0.298 1.00 85.25 109 HIS A O 1
ATOM 905 N N . GLN A 1 110 ? 14.910 1.339 1.064 1.00 87.25 110 GLN A N 1
ATOM 906 C CA . GLN A 1 110 ? 15.444 0.752 2.300 1.00 87.25 110 GLN A CA 1
ATOM 907 C C . GLN A 1 110 ? 15.115 -0.744 2.462 1.00 87.25 110 GLN A C 1
ATOM 909 O O . GLN A 1 110 ? 15.606 -1.392 3.387 1.00 87.25 110 GLN A O 1
ATOM 914 N N . TYR A 1 111 ? 14.310 -1.320 1.562 1.00 89.81 111 TYR A N 1
ATOM 915 C CA . TYR A 1 111 ? 13.811 -2.694 1.653 1.00 89.81 111 TYR A CA 1
ATOM 916 C C . TYR A 1 111 ? 14.230 -3.556 0.443 1.00 89.81 111 TYR A C 1
ATOM 918 O O . TYR A 1 111 ? 13.372 -4.094 -0.261 1.00 89.81 111 TYR A O 1
ATOM 926 N N . PRO A 1 112 ? 15.539 -3.770 0.196 1.00 91.44 112 PRO A N 1
ATOM 927 C CA . PRO A 1 112 ? 16.011 -4.536 -0.962 1.00 91.44 112 PRO A CA 1
ATOM 928 C C . PRO A 1 112 ? 15.545 -5.995 -0.959 1.00 91.44 112 PRO A C 1
ATOM 930 O O . PRO A 1 112 ? 15.201 -6.533 -2.009 1.00 91.44 112 PRO A O 1
ATOM 933 N N . ALA A 1 113 ? 15.436 -6.612 0.222 1.00 92.12 113 ALA A N 1
ATOM 934 C CA . ALA A 1 113 ? 14.904 -7.967 0.358 1.00 92.12 113 ALA A CA 1
ATOM 935 C C . ALA A 1 113 ? 13.444 -8.074 -0.123 1.00 92.12 113 ALA A C 1
ATOM 937 O O . ALA A 1 113 ? 13.065 -9.082 -0.711 1.00 92.12 113 ALA A O 1
ATOM 938 N N . LEU A 1 114 ? 12.639 -7.022 0.075 1.00 93.00 114 LEU A N 1
ATOM 939 C CA . LEU A 1 114 ? 11.255 -6.979 -0.399 1.00 93.00 114 LEU A CA 1
ATOM 940 C C . LEU A 1 114 ? 11.199 -6.936 -1.928 1.00 93.00 114 LEU A C 1
ATOM 942 O O . LEU A 1 114 ? 10.417 -7.661 -2.541 1.00 93.00 114 LEU A O 1
ATOM 946 N N . LYS A 1 115 ? 12.056 -6.118 -2.545 1.00 94.31 115 LYS A N 1
ATOM 947 C CA . LYS A 1 115 ? 12.188 -6.070 -4.002 1.00 94.31 115 LYS A CA 1
ATOM 948 C C . LYS A 1 115 ? 12.641 -7.415 -4.571 1.00 94.31 115 LYS A C 1
ATOM 950 O O . LYS A 1 115 ? 12.088 -7.849 -5.577 1.00 94.31 115 LYS A O 1
ATOM 955 N N . ASP A 1 116 ? 13.588 -8.101 -3.935 1.00 95.38 116 ASP A N 1
ATOM 956 C CA . ASP A 1 116 ? 14.042 -9.420 -4.395 1.00 95.38 116 ASP A CA 1
ATOM 957 C C . ASP A 1 116 ? 12.939 -10.485 -4.285 1.00 95.38 116 ASP A C 1
ATOM 959 O O . ASP A 1 116 ? 12.742 -11.270 -5.217 1.00 95.38 116 ASP A O 1
ATOM 963 N N . ASP A 1 117 ? 12.163 -10.475 -3.198 1.00 94.75 117 ASP A N 1
ATOM 964 C CA . ASP A 1 117 ? 11.000 -11.354 -3.032 1.00 94.75 117 ASP A CA 1
ATOM 965 C C . ASP A 1 117 ? 9.928 -11.100 -4.103 1.00 94.75 117 ASP A C 1
ATOM 967 O O . ASP A 1 117 ? 9.328 -12.040 -4.628 1.00 94.75 117 ASP A O 1
ATOM 971 N N . PHE A 1 118 ? 9.690 -9.838 -4.455 1.00 96.06 118 PHE A N 1
ATOM 972 C CA . PHE A 1 118 ? 8.702 -9.437 -5.457 1.00 96.06 118 PHE A CA 1
ATOM 973 C C . PHE A 1 118 ? 9.151 -9.713 -6.894 1.00 96.06 118 PHE A C 1
ATOM 975 O O . PHE A 1 118 ? 8.349 -10.204 -7.689 1.00 96.06 118 PHE A O 1
ATOM 982 N N . GLU A 1 119 ? 10.430 -9.521 -7.214 1.00 96.25 119 GLU A N 1
ATOM 983 C CA . GLU A 1 119 ? 11.012 -9.989 -8.478 1.00 96.25 119 GLU A CA 1
ATOM 984 C C . GLU A 1 119 ? 10.902 -11.511 -8.611 1.00 96.25 119 GLU A C 1
ATOM 986 O O . GLU A 1 119 ? 10.536 -12.026 -9.670 1.00 96.25 119 GLU A O 1
ATOM 991 N N . LYS A 1 120 ? 11.144 -12.250 -7.522 1.00 95.81 120 LYS A N 1
ATOM 992 C CA . LYS A 1 120 ? 10.951 -13.702 -7.505 1.00 95.81 120 LYS A CA 1
ATOM 993 C C . LYS A 1 120 ? 9.488 -14.076 -7.747 1.00 95.81 120 LYS A C 1
ATOM 995 O O . LYS A 1 120 ? 9.224 -14.944 -8.570 1.00 95.81 120 LYS A O 1
ATOM 1000 N N . MET A 1 121 ? 8.543 -13.418 -7.074 1.00 94.25 121 MET A N 1
ATOM 1001 C CA . MET A 1 121 ? 7.109 -13.662 -7.280 1.00 94.25 121 MET A CA 1
ATOM 1002 C C . MET A 1 121 ? 6.692 -13.420 -8.735 1.00 94.25 121 MET A C 1
ATOM 1004 O O . MET A 1 121 ? 5.930 -14.217 -9.283 1.00 94.25 121 MET A O 1
ATOM 1008 N N . LEU A 1 122 ? 7.222 -12.372 -9.371 1.00 94.56 122 LEU A N 1
ATOM 1009 C CA . LEU A 1 122 ? 6.997 -12.101 -10.789 1.00 94.56 122 LEU A CA 1
ATOM 1010 C C . LEU A 1 122 ? 7.582 -13.215 -11.673 1.00 94.56 122 LEU A C 1
ATOM 1012 O O . LEU A 1 122 ? 6.889 -13.740 -12.541 1.00 94.56 122 LEU A O 1
ATOM 1016 N N . CYS A 1 123 ? 8.822 -13.645 -11.411 1.00 93.81 123 CYS A N 1
ATOM 1017 C CA . CYS A 1 123 ? 9.459 -14.765 -12.120 1.00 93.81 123 CYS A CA 1
ATOM 1018 C C . CYS A 1 123 ? 8.690 -16.089 -11.977 1.00 93.81 123 CYS A C 1
ATOM 1020 O O . CYS A 1 123 ? 8.668 -16.889 -12.910 1.00 93.81 123 CYS A O 1
ATOM 1022 N N . ASP A 1 124 ? 8.044 -16.308 -10.831 1.00 94.06 124 ASP A N 1
ATOM 1023 C CA . ASP A 1 124 ? 7.221 -17.490 -10.553 1.00 94.06 124 ASP A CA 1
ATOM 1024 C C . ASP A 1 124 ? 5.843 -17.441 -11.264 1.00 94.06 124 ASP A C 1
ATOM 1026 O O . ASP A 1 124 ? 5.022 -18.346 -11.097 1.00 94.06 124 ASP A O 1
ATOM 1030 N N . GLY A 1 125 ? 5.586 -16.415 -12.087 1.00 90.69 125 GLY A N 1
ATOM 1031 C CA . GLY A 1 125 ? 4.398 -16.289 -12.940 1.00 90.69 125 GLY A CA 1
ATOM 1032 C C . GLY A 1 125 ? 3.250 -15.490 -12.322 1.00 90.69 125 GLY A C 1
ATOM 1033 O O . GLY A 1 125 ? 2.112 -15.585 -12.787 1.00 90.69 125 GLY A O 1
ATOM 1034 N N . MET A 1 126 ? 3.507 -14.727 -11.256 1.00 88.69 126 MET A N 1
ATOM 1035 C CA . MET A 1 126 ? 2.510 -13.831 -10.678 1.00 88.69 126 MET A CA 1
ATOM 1036 C C . MET A 1 126 ? 2.437 -12.517 -11.463 1.00 88.69 126 MET A C 1
ATOM 1038 O O . MET A 1 126 ? 3.066 -11.533 -11.093 1.00 88.69 126 MET A O 1
ATOM 1042 N N . ASP A 1 127 ? 1.594 -12.474 -12.490 1.00 83.88 127 ASP A N 1
ATOM 1043 C CA . ASP A 1 127 ? 1.319 -11.236 -13.224 1.00 83.88 127 ASP A CA 1
ATOM 1044 C C . ASP A 1 127 ? 0.184 -10.454 -12.552 1.00 83.88 127 ASP A C 1
ATOM 1046 O O . ASP A 1 127 ? -1.005 -10.706 -12.763 1.00 83.88 127 ASP A O 1
ATOM 1050 N N . SER A 1 128 ? 0.563 -9.504 -11.696 1.00 93.94 128 SER A N 1
ATOM 1051 C CA . SER A 1 128 ? -0.342 -8.525 -11.085 1.00 93.94 128 SER A CA 1
ATOM 1052 C C . SER A 1 128 ? 0.099 -7.116 -11.478 1.00 93.94 128 SER A C 1
ATOM 1054 O O . SER A 1 128 ? 1.262 -6.775 -11.242 1.00 93.94 128 SER A O 1
ATOM 1056 N N . PRO A 1 129 ? -0.796 -6.253 -12.002 1.00 96.44 129 PRO A N 1
ATOM 1057 C CA . PRO A 1 129 ? -0.437 -4.874 -12.342 1.00 96.44 129 PRO A CA 1
ATOM 1058 C C . PRO A 1 129 ? 0.124 -4.116 -11.133 1.00 96.44 129 PRO A C 1
ATOM 1060 O O . PRO A 1 129 ? 1.001 -3.270 -11.273 1.00 96.44 129 PRO A O 1
ATOM 1063 N N . TYR A 1 130 ? -0.328 -4.464 -9.928 1.00 97.38 130 TYR A N 1
ATOM 1064 C CA . TYR A 1 130 ? 0.121 -3.847 -8.685 1.00 97.38 130 TYR A CA 1
ATOM 1065 C C . TYR A 1 130 ? 1.532 -4.286 -8.282 1.00 97.38 130 TYR A C 1
ATOM 1067 O O . TYR A 1 130 ? 2.291 -3.471 -7.768 1.00 97.38 130 TYR A O 1
ATOM 1075 N N . LEU A 1 131 ? 1.902 -5.543 -8.557 1.00 97.25 131 LEU A N 1
ATOM 1076 C CA . LEU A 1 131 ? 3.262 -6.040 -8.335 1.00 97.25 131 LEU A CA 1
ATOM 1077 C C . LEU A 1 131 ? 4.253 -5.336 -9.267 1.00 97.25 131 LEU A C 1
ATOM 1079 O O . LEU A 1 131 ? 5.261 -4.808 -8.804 1.00 97.25 131 LEU A O 1
ATOM 1083 N N . LEU A 1 132 ? 3.950 -5.289 -10.570 1.00 97.62 132 LEU A N 1
ATOM 1084 C CA . LEU A 1 132 ? 4.809 -4.605 -11.541 1.00 97.62 132 LEU A CA 1
ATOM 1085 C C . LEU A 1 132 ? 4.897 -3.105 -11.226 1.00 97.62 132 LEU A C 1
ATOM 1087 O O . LEU A 1 132 ? 5.993 -2.551 -11.237 1.00 97.62 132 LEU A O 1
ATOM 1091 N N . SER A 1 133 ? 3.771 -2.462 -10.890 1.00 97.38 133 SER A N 1
ATOM 1092 C CA . SER A 1 133 ? 3.739 -1.060 -10.452 1.00 97.38 133 SER A CA 1
ATOM 1093 C C . SER A 1 133 ? 4.643 -0.827 -9.245 1.00 97.38 133 SER A C 1
ATOM 1095 O O . SER A 1 133 ? 5.426 0.116 -9.254 1.00 97.38 133 SER A O 1
ATOM 1097 N N . PHE A 1 134 ? 4.564 -1.689 -8.227 1.00 97.00 134 PHE A N 1
ATOM 1098 C CA . PHE A 1 134 ? 5.396 -1.574 -7.031 1.00 97.00 134 PHE A CA 1
ATOM 1099 C C . PHE A 1 134 ? 6.888 -1.675 -7.369 1.00 97.00 134 PHE A C 1
ATOM 1101 O O . PHE A 1 134 ? 7.694 -0.918 -6.835 1.00 97.00 134 PHE A O 1
ATOM 1108 N N . LEU A 1 135 ? 7.270 -2.591 -8.263 1.00 97.19 135 LEU A N 1
ATOM 1109 C CA . LEU A 1 135 ? 8.660 -2.720 -8.701 1.00 97.19 135 LEU A CA 1
ATOM 1110 C C . LEU A 1 135 ? 9.129 -1.486 -9.484 1.00 97.19 135 LEU A C 1
ATOM 1112 O O . LEU A 1 135 ? 10.258 -1.048 -9.278 1.00 97.19 135 LEU A O 1
ATOM 1116 N N . VAL A 1 136 ? 8.281 -0.890 -10.331 1.00 97.50 136 VAL A N 1
ATOM 1117 C CA . VAL A 1 136 ? 8.595 0.389 -10.998 1.00 97.50 136 VAL A CA 1
ATOM 1118 C C . VAL A 1 136 ? 8.869 1.481 -9.965 1.00 97.50 136 VAL A C 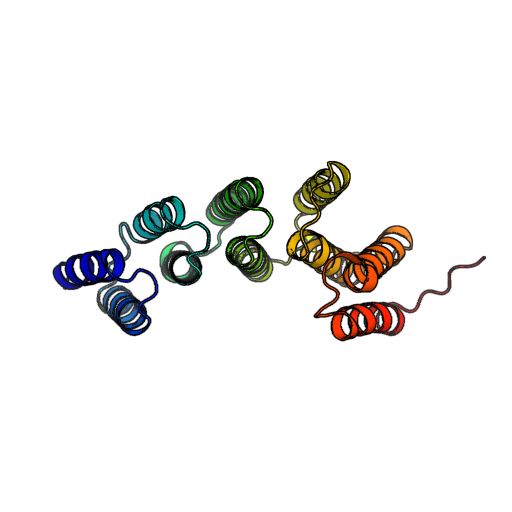1
ATOM 1120 O O . VAL A 1 136 ? 9.905 2.134 -10.057 1.00 97.50 136 VAL A O 1
ATOM 1123 N N . ASP A 1 137 ? 7.986 1.637 -8.975 1.00 95.94 137 ASP A N 1
ATOM 1124 C CA . ASP A 1 137 ? 8.154 2.617 -7.895 1.00 95.94 137 ASP A CA 1
ATOM 1125 C C . ASP A 1 137 ? 9.461 2.380 -7.119 1.00 95.94 137 ASP A C 1
ATOM 1127 O O . ASP A 1 137 ? 10.222 3.314 -6.874 1.00 95.94 137 ASP A O 1
ATOM 1131 N N . TYR A 1 138 ? 9.760 1.120 -6.779 1.00 96.00 138 TYR A N 1
ATOM 1132 C CA . TYR A 1 138 ? 10.999 0.755 -6.094 1.00 96.00 138 TYR A CA 1
ATOM 1133 C C . TYR A 1 138 ? 12.231 1.149 -6.916 1.00 96.00 138 TYR A C 1
ATOM 1135 O O . TYR A 1 138 ? 13.150 1.771 -6.390 1.00 96.00 138 TYR A O 1
ATOM 1143 N N . TYR A 1 139 ? 12.277 0.773 -8.198 1.00 96.38 139 TYR A N 1
ATOM 1144 C CA . TYR A 1 139 ? 13.434 1.064 -9.044 1.00 96.38 139 TYR A CA 1
ATOM 1145 C C . TYR A 1 139 ? 13.600 2.559 -9.303 1.00 96.38 139 TYR A C 1
ATOM 1147 O O . TYR A 1 139 ? 14.729 3.028 -9.410 1.00 96.38 139 TYR A O 1
ATOM 1155 N N . GLU A 1 140 ? 12.504 3.310 -9.393 1.00 94.94 140 GLU A N 1
ATOM 1156 C CA . GLU A 1 140 ? 12.559 4.766 -9.474 1.00 94.94 140 GLU A CA 1
ATOM 1157 C C . GLU A 1 140 ? 13.192 5.358 -8.205 1.00 94.94 140 GLU A C 1
ATOM 1159 O O . GLU A 1 140 ? 14.178 6.085 -8.315 1.00 94.94 140 GLU A O 1
ATOM 1164 N N . GLU A 1 141 ? 12.729 4.974 -7.012 1.00 94.00 141 GLU A N 1
ATOM 1165 C CA . GLU A 1 141 ? 13.327 5.430 -5.748 1.00 94.00 141 GLU A CA 1
ATOM 1166 C C . GLU A 1 141 ? 14.792 4.994 -5.580 1.00 94.00 141 GLU A C 1
ATOM 1168 O O . GLU A 1 141 ? 15.610 5.761 -5.068 1.00 94.00 141 GLU A O 1
ATOM 1173 N N . ASP A 1 142 ? 15.154 3.785 -6.013 1.00 92.62 142 ASP A N 1
ATOM 1174 C CA . ASP A 1 142 ? 16.534 3.290 -5.965 1.00 92.62 142 ASP A CA 1
ATOM 1175 C C . ASP A 1 142 ? 17.465 4.134 -6.849 1.00 92.62 142 ASP A C 1
ATOM 1177 O O . ASP A 1 142 ? 18.544 4.533 -6.411 1.00 92.62 142 ASP A O 1
ATOM 1181 N N . LEU A 1 143 ? 17.028 4.493 -8.061 1.00 94.12 143 LEU A N 1
ATOM 1182 C CA . LEU A 1 143 ? 17.789 5.372 -8.958 1.00 94.12 143 LEU A CA 1
ATOM 1183 C C . LEU A 1 143 ? 17.977 6.780 -8.373 1.00 94.12 143 LEU A C 1
ATOM 1185 O O . LEU A 1 143 ? 19.023 7.395 -8.597 1.00 94.12 143 LEU A O 1
ATOM 1189 N N . GLU A 1 144 ? 16.992 7.286 -7.626 1.00 93.00 144 GLU A N 1
ATOM 1190 C CA . GLU A 1 144 ? 17.059 8.591 -6.951 1.00 93.00 144 GLU A CA 1
ATOM 1191 C C . GLU A 1 144 ? 18.035 8.596 -5.775 1.00 93.00 144 GLU A C 1
ATOM 1193 O O . GLU A 1 144 ? 18.791 9.555 -5.614 1.00 93.00 144 GLU A O 1
ATOM 1198 N N . ASN A 1 145 ? 18.017 7.541 -4.958 1.00 92.00 145 ASN A N 1
ATOM 1199 C CA . ASN A 1 145 ? 18.693 7.533 -3.659 1.00 92.00 145 ASN A CA 1
ATOM 1200 C C . ASN A 1 145 ? 20.049 6.813 -3.681 1.00 92.00 145 ASN A C 1
ATOM 1202 O O . ASN A 1 145 ? 20.981 7.249 -3.007 1.00 92.00 145 ASN A O 1
ATOM 1206 N N . ASN A 1 146 ? 20.191 5.750 -4.477 1.00 88.50 146 ASN A N 1
ATOM 1207 C CA . ASN A 1 146 ? 21.399 4.916 -4.545 1.00 88.50 146 ASN A CA 1
ATOM 1208 C C . ASN A 1 146 ? 22.230 5.150 -5.819 1.00 88.50 146 ASN A C 1
ATOM 1210 O O . ASN A 1 146 ? 23.322 4.595 -5.967 1.00 88.50 146 ASN A O 1
ATOM 1214 N N . GLY A 1 147 ? 21.754 6.021 -6.711 1.00 87.06 147 GLY A N 1
ATOM 1215 C CA . GLY A 1 147 ? 22.450 6.439 -7.920 1.00 87.06 147 GLY A CA 1
ATOM 1216 C C . GLY A 1 147 ? 22.050 5.655 -9.169 1.00 87.06 147 GLY A C 1
ATOM 1217 O O . GLY A 1 147 ? 21.642 4.492 -9.140 1.00 87.06 147 GLY A O 1
ATOM 1218 N N . VAL A 1 148 ? 22.198 6.321 -10.315 1.00 88.75 148 VAL A N 1
ATOM 1219 C CA . VAL A 1 148 ? 21.771 5.784 -11.608 1.00 88.75 148 VAL A CA 1
ATOM 1220 C C . VAL A 1 148 ? 22.633 4.587 -12.006 1.00 88.75 148 VAL A C 1
ATOM 1222 O O . VAL A 1 148 ? 23.834 4.723 -12.243 1.00 88.75 148 VAL A O 1
ATOM 1225 N N . ASN A 1 149 ? 22.004 3.419 -12.141 1.00 90.62 149 ASN A N 1
ATOM 1226 C CA . ASN A 1 149 ? 22.643 2.196 -12.617 1.00 90.62 149 ASN A CA 1
ATOM 1227 C C . ASN A 1 149 ? 21.868 1.587 -13.797 1.00 90.62 149 ASN A C 1
ATOM 1229 O O . ASN A 1 149 ? 20.638 1.629 -13.849 1.00 90.62 149 ASN A O 1
ATOM 1233 N N . GLU A 1 150 ? 22.599 1.027 -14.765 1.00 91.88 150 GLU A N 1
ATOM 1234 C CA . GLU A 1 150 ? 22.035 0.575 -16.046 1.00 91.88 150 GLU A CA 1
ATOM 1235 C C . GLU A 1 150 ? 21.016 -0.542 -15.881 1.00 91.88 150 GLU A C 1
ATOM 1237 O O . GLU A 1 150 ? 20.005 -0.571 -16.582 1.00 91.88 150 GLU A O 1
ATOM 1242 N N . ILE A 1 151 ? 21.277 -1.441 -14.936 1.00 92.56 151 ILE A N 1
ATOM 1243 C CA . ILE A 1 151 ? 20.453 -2.617 -14.678 1.00 92.56 151 ILE A CA 1
ATOM 1244 C C . ILE A 1 151 ? 19.074 -2.180 -14.178 1.00 92.56 151 ILE A C 1
ATOM 1246 O O . ILE A 1 151 ? 18.067 -2.541 -14.782 1.00 92.56 151 ILE A O 1
ATOM 1250 N N . SER A 1 152 ? 19.026 -1.349 -13.135 1.00 94.00 152 SER A N 1
ATOM 1251 C CA . SER A 1 152 ? 17.771 -0.857 -12.552 1.00 94.00 152 SER A CA 1
ATOM 1252 C C . SER A 1 152 ? 17.012 0.043 -13.518 1.00 94.00 152 SER A C 1
ATOM 1254 O O . SER A 1 152 ? 15.801 -0.094 -13.668 1.00 94.00 152 SER A O 1
ATOM 1256 N N . PHE A 1 153 ? 17.722 0.902 -14.257 1.00 95.69 153 PHE A N 1
ATOM 1257 C CA . PHE A 1 153 ? 17.108 1.757 -15.271 1.00 95.69 153 PHE A CA 1
ATOM 1258 C C . PHE A 1 153 ? 16.443 0.948 -16.392 1.00 95.69 153 PHE A C 1
ATOM 1260 O O . PHE A 1 153 ? 15.292 1.208 -16.751 1.00 95.69 153 PHE A O 1
ATOM 1267 N N . LYS A 1 154 ? 17.144 -0.052 -16.946 1.00 95.88 154 LYS A N 1
ATOM 1268 C CA . LYS A 1 154 ? 16.572 -0.938 -17.971 1.00 95.88 154 LYS A CA 1
ATOM 1269 C C . LYS A 1 154 ? 15.391 -1.721 -17.412 1.00 95.88 154 LYS A C 1
ATOM 1271 O O . LYS A 1 154 ? 14.344 -1.745 -18.054 1.00 95.88 154 LYS A O 1
ATOM 1276 N N . ARG A 1 155 ? 15.523 -2.269 -16.202 1.00 96.88 155 ARG A N 1
ATOM 1277 C CA . ARG A 1 155 ? 14.466 -3.056 -15.564 1.00 96.88 155 ARG A CA 1
ATOM 1278 C C . ARG A 1 155 ? 13.193 -2.243 -15.323 1.00 96.88 155 ARG A C 1
ATOM 1280 O O . ARG A 1 155 ? 12.116 -2.696 -15.696 1.00 96.88 155 ARG A O 1
ATOM 1287 N N . ALA A 1 156 ? 13.302 -1.018 -14.806 1.00 97.31 156 ALA A N 1
ATOM 1288 C CA . ALA A 1 156 ? 12.156 -0.121 -14.636 1.00 97.31 156 ALA A CA 1
ATOM 1289 C C . ALA A 1 156 ? 11.433 0.152 -15.967 1.00 97.31 156 ALA A C 1
ATOM 1291 O O . ALA A 1 156 ? 10.205 0.118 -16.040 1.00 97.31 156 ALA A O 1
ATOM 1292 N N . LYS A 1 157 ? 12.187 0.368 -17.054 1.00 97.44 157 LYS A N 1
ATOM 1293 C CA . LYS A 1 157 ? 11.609 0.580 -18.389 1.00 97.44 157 LYS A CA 1
ATOM 1294 C C . LYS A 1 157 ? 10.949 -0.668 -18.965 1.00 97.44 157 LYS A C 1
ATOM 1296 O O . LYS A 1 157 ? 9.909 -0.538 -19.607 1.00 97.44 157 LYS A O 1
ATOM 1301 N N . GLU A 1 158 ? 11.533 -1.845 -18.756 1.00 97.31 158 GLU A N 1
ATOM 1302 C CA . GLU A 1 158 ? 10.931 -3.126 -19.145 1.00 97.31 158 GLU A CA 1
ATOM 1303 C C . GLU A 1 158 ? 9.586 -3.336 -18.447 1.00 97.31 158 GLU A C 1
ATOM 1305 O O . GLU A 1 158 ? 8.607 -3.678 -19.106 1.00 97.31 158 GLU A O 1
ATOM 1310 N N . LEU A 1 159 ? 9.515 -3.067 -17.141 1.00 98.00 159 LEU A N 1
ATOM 1311 C CA . LEU A 1 159 ? 8.281 -3.180 -16.363 1.00 98.00 159 LEU A CA 1
ATOM 1312 C C . LEU A 1 159 ? 7.213 -2.185 -16.841 1.00 98.00 159 LEU A C 1
ATOM 1314 O O . LEU A 1 159 ? 6.075 -2.586 -17.076 1.00 98.00 159 LEU A O 1
ATOM 1318 N N . CYS A 1 160 ? 7.574 -0.916 -17.079 1.00 98.19 160 CYS A N 1
ATOM 1319 C CA . CYS A 1 160 ? 6.659 0.063 -17.682 1.00 98.19 160 CYS A CA 1
ATOM 1320 C C . CYS A 1 160 ? 6.144 -0.394 -19.055 1.00 98.19 160 CYS A C 1
ATOM 1322 O O . CYS A 1 160 ? 4.972 -0.194 -19.367 1.00 98.19 160 CYS A O 1
ATOM 1324 N N . ALA A 1 161 ? 7.000 -1.006 -19.880 1.00 97.69 161 ALA A N 1
ATOM 1325 C CA . ALA A 1 161 ? 6.592 -1.525 -21.181 1.00 97.69 161 ALA A CA 1
ATOM 1326 C C . ALA A 1 161 ? 5.577 -2.667 -21.032 1.00 97.69 161 ALA A C 1
ATOM 1328 O O . ALA A 1 161 ? 4.528 -2.598 -21.660 1.00 97.69 161 ALA A O 1
ATOM 1329 N N . GLN A 1 162 ? 5.837 -3.644 -20.155 1.00 96.75 162 GLN A N 1
ATOM 1330 C CA . GLN A 1 162 ? 4.914 -4.757 -19.875 1.00 96.75 162 GLN A CA 1
ATOM 1331 C C . GLN A 1 162 ? 3.559 -4.273 -19.341 1.00 96.75 162 GLN A C 1
ATOM 1333 O O . GLN A 1 162 ? 2.504 -4.745 -19.768 1.00 96.75 162 GLN A O 1
ATOM 1338 N N . LEU A 1 163 ? 3.575 -3.295 -18.433 1.00 97.75 163 LEU A N 1
ATOM 1339 C CA . LEU A 1 163 ? 2.365 -2.654 -17.919 1.00 97.75 163 LEU A CA 1
ATOM 1340 C C . LEU A 1 163 ? 1.572 -1.957 -19.033 1.00 97.75 163 LEU A C 1
ATOM 1342 O O . LEU A 1 163 ? 0.353 -2.089 -19.095 1.00 97.75 163 LEU A O 1
ATOM 1346 N N . SER A 1 164 ? 2.259 -1.262 -19.937 1.00 97.62 164 SER A N 1
ATOM 1347 C CA . SER A 1 164 ? 1.663 -0.548 -21.070 1.00 97.62 164 SER A CA 1
ATOM 1348 C C . SER A 1 164 ? 1.079 -1.483 -22.144 1.00 97.62 164 SER A C 1
ATOM 1350 O O . SER A 1 164 ? 0.016 -1.188 -22.703 1.00 97.62 164 SER A O 1
ATOM 1352 N N . SER A 1 165 ? 1.743 -2.608 -22.441 1.00 96.25 165 SER A N 1
ATOM 1353 C CA . SER A 1 165 ? 1.372 -3.514 -23.538 1.00 96.25 165 SER A CA 1
ATOM 1354 C C . SER A 1 165 ? 0.399 -4.619 -23.150 1.00 96.25 165 SER A C 1
ATOM 1356 O O . SER A 1 165 ? -0.524 -4.887 -23.920 1.00 96.25 165 SER A O 1
ATOM 1358 N N . ASP A 1 166 ? 0.594 -5.248 -21.988 1.00 94.19 166 ASP A N 1
ATOM 1359 C CA . ASP A 1 166 ? -0.004 -6.559 -21.702 1.00 94.19 166 ASP A CA 1
ATOM 1360 C C . ASP A 1 166 ? -0.747 -6.614 -20.358 1.00 94.19 166 ASP A C 1
ATOM 1362 O O . ASP A 1 166 ? -1.787 -7.267 -20.268 1.00 94.19 166 ASP A O 1
ATOM 1366 N N . VAL A 1 167 ? -0.257 -5.922 -19.320 1.00 94.56 167 VAL A N 1
ATOM 1367 C CA . VAL A 1 167 ? -0.732 -6.130 -17.934 1.00 94.56 167 VAL A CA 1
ATOM 1368 C C . VAL A 1 167 ? -1.739 -5.070 -17.462 1.00 94.56 167 VAL A C 1
ATOM 1370 O O . VAL A 1 167 ? -2.736 -5.417 -16.832 1.00 94.56 167 VAL A O 1
ATOM 1373 N N . ASP A 1 168 ? -1.523 -3.787 -17.767 1.00 95.88 168 ASP A N 1
ATOM 1374 C CA . ASP A 1 168 ? -2.361 -2.659 -17.317 1.00 95.88 168 ASP A CA 1
ATOM 1375 C C . ASP A 1 168 ? -2.661 -1.679 -18.464 1.00 95.88 168 ASP A C 1
ATOM 1377 O O . ASP A 1 168 ? -2.496 -0.458 -18.375 1.00 95.88 168 ASP A O 1
ATOM 1381 N N . VAL A 1 169 ? -3.132 -2.239 -19.581 1.00 96.38 169 VAL A N 1
ATOM 1382 C CA . VAL A 1 169 ? -3.382 -1.520 -20.843 1.00 96.38 169 VAL A CA 1
ATOM 1383 C C . VAL A 1 169 ? -4.346 -0.340 -20.670 1.00 96.38 169 VAL A C 1
ATOM 1385 O O . VAL A 1 169 ? -4.256 0.657 -21.385 1.00 96.38 169 VAL A O 1
ATOM 1388 N N . ILE A 1 170 ? -5.257 -0.396 -19.694 1.00 97.12 170 ILE A N 1
ATOM 1389 C CA . ILE A 1 170 ? -6.164 0.723 -19.404 1.00 97.12 170 ILE A CA 1
ATOM 1390 C C . ILE A 1 170 ? -5.409 1.977 -18.927 1.00 97.12 170 ILE A C 1
ATOM 1392 O O . ILE A 1 170 ? -5.861 3.092 -19.188 1.00 97.12 170 ILE A O 1
ATOM 1396 N N . ARG A 1 171 ? -4.241 1.814 -18.289 1.00 97.25 171 ARG A N 1
ATOM 1397 C CA . ARG A 1 171 ? -3.338 2.899 -17.873 1.00 97.25 171 ARG A CA 1
ATOM 1398 C C . ARG A 1 171 ? -2.122 3.035 -18.797 1.00 97.25 171 ARG A C 1
ATOM 1400 O O . ARG A 1 171 ? -1.128 3.640 -18.403 1.00 97.25 171 ARG A O 1
ATOM 1407 N N . LYS A 1 172 ? -2.201 2.544 -20.040 1.00 97.69 172 LYS A N 1
ATOM 1408 C CA . LYS A 1 172 ? -1.127 2.625 -21.044 1.00 97.69 172 LYS A CA 1
ATOM 1409 C C . LYS A 1 172 ? -0.427 3.988 -21.086 1.00 97.69 172 LYS A C 1
ATOM 1411 O O . LYS A 1 172 ? 0.785 4.067 -20.930 1.00 97.69 172 LYS A O 1
ATOM 1416 N N . GLU A 1 173 ? -1.191 5.068 -21.250 1.00 98.19 173 GLU A N 1
ATOM 1417 C CA . GLU A 1 173 ? -0.631 6.423 -21.372 1.00 98.19 173 GLU A CA 1
ATOM 1418 C C . GLU A 1 173 ? 0.122 6.875 -20.113 1.00 98.19 173 GLU A C 1
ATOM 1420 O O . GLU A 1 173 ? 1.100 7.619 -20.208 1.00 98.19 173 GLU A O 1
ATOM 1425 N N . TYR A 1 174 ? -0.306 6.405 -18.937 1.00 98.12 174 TYR A N 1
ATOM 1426 C CA . TYR A 1 174 ? 0.397 6.640 -17.680 1.00 98.12 174 TYR A CA 1
ATOM 1427 C C . TYR A 1 174 ? 1.731 5.885 -17.653 1.00 98.12 174 TYR A C 1
ATOM 1429 O O . TYR A 1 174 ? 2.757 6.493 -17.357 1.00 98.12 174 TYR A O 1
ATOM 1437 N N . TRP A 1 175 ? 1.760 4.611 -18.046 1.00 98.31 175 TRP A N 1
ATOM 1438 C CA . TRP A 1 175 ? 2.996 3.820 -18.086 1.00 98.31 175 TRP A CA 1
ATOM 1439 C C . TRP A 1 175 ? 3.987 4.305 -19.149 1.00 98.31 175 TRP A C 1
ATOM 1441 O O . TRP A 1 175 ? 5.191 4.399 -18.890 1.00 98.31 175 TRP A O 1
ATOM 1451 N N . ASP A 1 176 ? 3.487 4.725 -20.309 1.00 97.88 176 ASP A N 1
ATOM 1452 C CA . ASP A 1 176 ? 4.294 5.368 -21.346 1.00 97.88 176 ASP A CA 1
ATOM 1453 C C . ASP A 1 176 ? 4.859 6.710 -20.854 1.00 97.88 176 ASP A C 1
ATOM 1455 O O . ASP A 1 176 ? 6.014 7.048 -21.135 1.00 97.88 176 ASP A O 1
ATOM 1459 N N . TYR A 1 177 ? 4.074 7.480 -20.091 1.00 97.69 177 TYR A N 1
ATOM 1460 C CA . TYR A 1 177 ? 4.550 8.692 -19.424 1.00 97.69 177 TYR A CA 1
ATOM 1461 C C . TYR A 1 177 ? 5.634 8.387 -18.387 1.00 97.69 177 TYR A C 1
ATOM 1463 O O . TYR A 1 177 ? 6.684 9.026 -18.438 1.00 97.69 177 TYR A O 1
ATOM 1471 N N . MET A 1 178 ? 5.434 7.403 -17.506 1.00 97.38 178 MET A N 1
ATOM 1472 C CA . MET A 1 178 ? 6.428 7.005 -16.503 1.00 97.38 178 MET A CA 1
ATOM 1473 C C . MET A 1 178 ? 7.744 6.585 -17.170 1.00 97.38 178 MET A C 1
ATOM 1475 O O . MET A 1 178 ? 8.807 7.093 -16.823 1.00 97.38 178 MET A O 1
ATOM 1479 N N . SER A 1 179 ? 7.684 5.767 -18.225 1.00 96.69 179 SER A N 1
ATOM 1480 C CA . SER A 1 179 ? 8.864 5.377 -19.012 1.00 96.69 179 SER A CA 1
ATOM 1481 C C . SER A 1 179 ? 9.597 6.574 -19.638 1.00 96.69 179 SER A C 1
ATOM 1483 O O . SER A 1 179 ? 10.832 6.618 -19.653 1.00 96.69 179 SER A O 1
ATOM 1485 N N . ARG A 1 180 ? 8.867 7.584 -20.139 1.00 96.50 180 ARG A N 1
ATOM 1486 C CA . ARG A 1 180 ? 9.466 8.843 -20.626 1.00 96.50 180 ARG A CA 1
ATOM 1487 C C . ARG A 1 180 ? 10.085 9.656 -19.491 1.00 96.50 180 ARG A C 1
ATOM 1489 O O . ARG A 1 180 ? 11.196 10.159 -19.667 1.00 96.50 180 ARG A O 1
ATOM 1496 N N . SER A 1 181 ? 9.392 9.748 -18.357 1.00 95.69 181 SER A N 1
ATOM 1497 C CA . SER A 1 181 ? 9.838 10.449 -17.152 1.00 95.69 181 SER A CA 1
ATOM 1498 C C . SER A 1 181 ? 11.193 9.917 -16.690 1.00 95.69 181 SER A C 1
ATOM 1500 O O . SER A 1 181 ? 12.125 10.707 -16.545 1.00 95.69 181 SER A O 1
ATOM 1502 N N . LEU A 1 182 ? 11.361 8.590 -16.624 1.00 94.75 182 LEU A N 1
ATOM 1503 C CA . LEU A 1 182 ? 12.637 7.951 -16.283 1.00 94.75 182 LEU A CA 1
ATOM 1504 C C . LEU A 1 182 ? 13.799 8.450 -17.160 1.00 94.75 182 LEU A C 1
ATOM 1506 O O . LEU A 1 182 ? 14.842 8.813 -16.628 1.00 94.75 182 LEU A O 1
ATOM 1510 N N . ASN A 1 183 ? 13.623 8.559 -18.487 1.00 91.50 183 ASN A N 1
ATOM 1511 C CA . ASN A 1 183 ? 14.691 9.069 -19.370 1.00 91.50 183 ASN A CA 1
ATOM 1512 C C . ASN A 1 183 ? 15.036 10.538 -19.086 1.00 91.50 183 ASN A C 1
ATOM 1514 O O . ASN A 1 183 ? 16.183 10.943 -19.251 1.00 91.50 183 ASN A O 1
ATOM 1518 N N . SER A 1 184 ? 14.035 11.342 -18.722 1.00 91.25 184 SER A N 1
ATOM 1519 C CA . SER A 1 184 ? 14.223 12.769 -18.451 1.00 91.25 184 SER A CA 1
ATOM 1520 C C . SER A 1 184 ? 14.890 13.026 -17.099 1.00 91.25 184 SER A C 1
ATOM 1522 O O . SER A 1 184 ? 15.705 13.938 -16.984 1.00 91.25 184 SER A O 1
ATOM 1524 N N . ARG A 1 185 ? 14.563 12.206 -16.094 1.00 92.06 185 ARG A N 1
ATOM 1525 C CA . ARG A 1 185 ? 15.051 12.323 -14.715 1.00 92.06 185 ARG A CA 1
ATOM 1526 C C . ARG A 1 185 ? 16.433 11.700 -14.542 1.00 92.06 185 ARG A C 1
ATOM 1528 O O . ARG A 1 185 ? 17.262 12.256 -13.830 1.00 92.06 185 ARG A O 1
ATOM 1535 N N . PHE A 1 186 ? 16.691 10.594 -15.237 1.00 90.31 186 PHE A N 1
ATOM 1536 C CA . PHE A 1 186 ? 17.948 9.851 -15.185 1.00 90.31 186 PHE A CA 1
ATOM 1537 C C . PHE A 1 186 ? 18.550 9.749 -16.595 1.00 90.31 186 PHE A C 1
ATOM 1539 O O . PHE A 1 186 ? 18.536 8.676 -17.202 1.00 90.31 186 PHE A O 1
ATOM 1546 N N . PRO A 1 187 ? 19.043 10.861 -17.173 1.00 77.69 187 PRO A N 1
ATOM 1547 C CA . PRO A 1 187 ? 19.676 10.828 -18.482 1.00 77.69 187 PRO A CA 1
ATOM 1548 C C . PRO A 1 187 ? 20.977 10.040 -18.377 1.00 77.69 187 PRO A C 1
ATOM 1550 O O . PRO A 1 187 ? 21.885 10.430 -17.643 1.00 77.69 187 PRO A O 1
ATOM 1553 N N . VAL A 1 188 ? 21.082 8.937 -19.117 1.00 70.19 188 VAL A N 1
ATOM 1554 C CA . VAL A 1 188 ? 22.284 8.106 -19.078 1.00 70.19 188 VAL A CA 1
ATOM 1555 C C . VAL A 1 188 ? 22.995 8.057 -20.416 1.00 70.19 188 VAL A C 1
ATOM 1557 O O . VAL A 1 188 ? 22.421 7.693 -21.440 1.00 70.19 188 VAL A O 1
ATOM 1560 N N . THR A 1 189 ? 24.277 8.417 -20.397 1.00 61.91 189 THR A N 1
ATOM 1561 C CA . THR A 1 189 ? 25.212 8.231 -21.506 1.00 61.91 189 THR A CA 1
ATOM 1562 C C . THR A 1 189 ? 25.865 6.860 -21.360 1.00 61.91 189 THR A C 1
ATOM 1564 O O . THR A 1 189 ? 26.994 6.753 -20.886 1.00 61.91 189 THR A O 1
ATOM 1567 N N . TRP A 1 190 ? 25.145 5.795 -21.708 1.00 61.16 190 TRP A N 1
ATOM 1568 C CA . TRP A 1 190 ? 25.746 4.464 -21.775 1.00 61.16 190 TRP A CA 1
ATOM 1569 C C . TRP A 1 190 ? 26.666 4.416 -22.997 1.00 61.16 190 TRP A C 1
ATOM 1571 O O . TRP A 1 190 ? 26.204 4.533 -24.132 1.00 61.16 190 TRP A O 1
ATOM 1581 N N . SER A 1 191 ? 27.976 4.328 -22.770 1.00 52.53 191 SER A N 1
ATOM 1582 C CA . SER A 1 191 ? 28.946 4.104 -23.840 1.00 52.53 191 SER A CA 1
ATOM 1583 C C . SER A 1 191 ? 28.715 2.714 -24.431 1.00 52.53 191 SER A C 1
ATOM 1585 O O . SER A 1 191 ? 28.851 1.717 -23.723 1.00 52.53 191 SER A O 1
ATOM 1587 N N . SER A 1 192 ? 28.320 2.703 -25.704 1.00 39.97 192 SER A N 1
ATOM 1588 C CA . SER A 1 192 ? 28.142 1.534 -26.575 1.00 39.97 192 SER A CA 1
ATOM 1589 C C . SER A 1 192 ? 29.385 0.668 -26.709 1.00 39.97 192 SER A C 1
ATOM 1591 O O . SER A 1 192 ? 30.489 1.259 -26.740 1.00 39.97 192 SER A O 1
#

pLDDT: mean 93.38, std 7.44, range [39.97, 98.44]

Secondary structure (DSSP, 8-state):
-HHHHHHHHHHHHH-TT-HHHHHHHHHHHHHHT--TTHHHHHHHHHHH-TT-HHHHHHHHHHHHTTT-S-HHHHHHHHHHHHHHHHH-TT-HHHHHHHHHHHHHTT-GGG-HHHHHHHHHHHHTT---HHHHHHHHHHHHHHHHHT---HHHHHHHHHHHHHIIIII-GGGHHHHHHHHHHHHHHS------